Protein AF-A0A6A6M1P8-F1 (afdb_monomer_lite)

Radius of gyration: 30.55 Å; chains: 1; bounding box: 82×48×94 Å

InterPro domains:
  IPR003008 Tubulin/FtsZ, GTPase domain [PF00091] (7-80)
  IPR003008 Tubulin/FtsZ, GTPase domain [SM00864] (3-104)
  IPR008280 Tubulin/FtsZ, C-terminal [SSF55307] (103-185)
  IPR018316 Tubulin/FtsZ, 2-layer sandwich domain [SM00865] (106-192)
  IPR020805 Cell division protein FtsZ, conserved site [PS01135] (50-71)
  IPR024757 Cell division protein FtsZ, C-terminal [PF12327] (121-176)
  IPR036525 Tubulin/FtsZ, GTPase domain superfamily [G3DSA:3.40.50.1440] (1-78)
  IPR036525 Tubulin/FtsZ, GTPase domain superfamily [SSF52490] (5-107)
  IPR037103 Tubulin/FtsZ-like, C-terminal domain [G3DSA:3.30.1330.20] (79-214)
  IPR045061 Tubulin-like protein FtsZ/CetZ [PTHR30314] (75-174)

Secondary structure (DSSP, 8-state):
----SS-GGG-----HHHHTTS--TT-HHHHHHHHHHTHHHHHHHHTT-S-------TTSSHHHHHHHHHHHHHHHHHHHHHHHHHHHHHHHHHHHHHHHHS--SS---HHHHHHHHTT--S---------STTHHHHHHHHHHT-TT-TT-STT-S---------TT--HHHHHHHHHHTT-----------PPP---------------------------

Sequence (223 aa):
MKMSPVFPENRLQIGQELTRGLGAGGNPEIGMNAAKESKEAIEEALYGSDMVFVTAGMGGGTGTGGAPVIAGVAKTMVTEAFNLADDILRQGVRGISDIITIPGLVNVDFADVRAIMANAGSSLMGIGTATGKTRARDAALNAIQSPLLDIGIERATGIVWNITGGSDLTLFEVSITLIATGFKRQEENEGRPLQASQLSPGDVTFGINRRPSFYRRRFCGDS

Organism: Hevea brasiliensis (NCBI:txid3981)

Structure (mmCIF, N/CA/C/O backbone):
data_AF-A0A6A6M1P8-F1
#
_entry.id   AF-A0A6A6M1P8-F1
#
loop_
_atom_site.group_PDB
_atom_site.id
_atom_site.type_symbol
_atom_site.label_atom_id
_atom_site.label_alt_id
_atom_site.label_comp_id
_atom_site.label_asym_id
_atom_site.label_entity_id
_atom_site.label_seq_id
_atom_site.pdbx_PDB_ins_code
_atom_site.Cartn_x
_atom_site.Cartn_y
_atom_site.Cartn_z
_atom_site.occupancy
_atom_site.B_iso_or_equiv
_atom_site.auth_seq_id
_atom_site.auth_comp_id
_atom_site.auth_asym_id
_atom_site.auth_atom_id
_atom_site.pdbx_PDB_model_num
ATOM 1 N N . MET A 1 1 ? -10.562 -19.764 38.432 1.00 51.00 1 MET A N 1
ATOM 2 C CA . MET A 1 1 ? -10.575 -18.734 37.369 1.00 51.00 1 MET A CA 1
ATOM 3 C C . MET A 1 1 ? -10.472 -19.441 36.027 1.00 51.00 1 MET A C 1
ATOM 5 O O . MET A 1 1 ? -9.477 -20.113 35.805 1.00 51.00 1 MET A O 1
ATOM 9 N N . LYS A 1 2 ? -11.496 -19.371 35.166 1.00 54.06 2 LYS A N 1
ATOM 10 C CA . LYS A 1 2 ? -11.359 -19.832 33.775 1.00 54.06 2 LYS A CA 1
ATOM 11 C C . LYS A 1 2 ? -10.484 -18.813 33.047 1.00 54.06 2 LYS A C 1
ATOM 13 O O . LYS A 1 2 ? -10.873 -17.652 32.955 1.00 54.06 2 LYS A O 1
ATOM 18 N N . MET A 1 3 ? -9.304 -19.225 32.589 1.00 64.31 3 MET A N 1
ATOM 19 C CA . MET A 1 3 ? -8.523 -18.417 31.654 1.00 64.31 3 MET A CA 1
ATOM 20 C C . MET A 1 3 ? -9.358 -18.197 30.388 1.00 64.31 3 MET A C 1
ATOM 22 O O . MET A 1 3 ? -10.014 -19.123 29.908 1.00 64.31 3 MET A O 1
ATOM 26 N N . SER A 1 4 ? -9.377 -16.958 29.890 1.00 71.38 4 SER A N 1
ATOM 27 C CA . SER A 1 4 ? -9.967 -16.655 28.584 1.00 71.38 4 SER A CA 1
ATOM 28 C C . SER A 1 4 ? -9.270 -17.510 27.514 1.00 71.38 4 SER A C 1
ATOM 30 O O . SER A 1 4 ? -8.046 -17.646 27.579 1.00 71.38 4 SER A O 1
ATOM 32 N N . PRO A 1 5 ? -10.016 -18.075 26.547 1.00 81.69 5 PRO A N 1
ATOM 33 C CA . PRO A 1 5 ? -9.462 -18.927 25.493 1.00 81.69 5 PRO A CA 1
ATOM 34 C C . PRO A 1 5 ? -8.547 -18.173 24.513 1.00 81.69 5 PRO A C 1
ATOM 36 O O . PRO A 1 5 ? -7.961 -18.790 23.632 1.00 81.69 5 PRO A O 1
ATOM 39 N N . VAL A 1 6 ? -8.428 -16.848 24.648 1.00 84.75 6 VAL A N 1
ATOM 40 C CA . VAL A 1 6 ? -7.588 -15.998 23.800 1.00 84.75 6 VAL A CA 1
ATOM 41 C C . VAL A 1 6 ? -6.220 -15.810 24.449 1.00 84.75 6 VAL A C 1
ATOM 43 O O . VAL A 1 6 ? -6.146 -15.345 25.594 1.00 84.75 6 VAL A O 1
ATOM 46 N N . PHE A 1 7 ? -5.148 -16.124 23.723 1.00 86.69 7 PHE A N 1
ATOM 47 C CA . PHE A 1 7 ? -3.776 -15.895 24.176 1.00 86.69 7 PHE A CA 1
ATOM 48 C C . PHE A 1 7 ? -3.498 -14.401 24.431 1.00 86.69 7 PHE A C 1
ATOM 50 O O . PHE A 1 7 ? -4.078 -13.566 23.734 1.00 86.69 7 PHE A O 1
ATOM 57 N N . PRO A 1 8 ? -2.682 -14.033 25.439 1.00 84.94 8 PRO A N 1
ATOM 58 C CA . PRO A 1 8 ? -2.422 -12.634 25.794 1.00 84.94 8 PRO A CA 1
ATOM 59 C C . PRO A 1 8 ? -1.939 -11.751 24.636 1.00 84.94 8 PRO A C 1
ATOM 61 O O . PRO A 1 8 ? -2.374 -10.610 24.544 1.00 84.94 8 PRO A O 1
ATOM 64 N N . GLU A 1 9 ? -1.111 -12.284 23.743 1.00 85.88 9 GLU A N 1
ATOM 65 C CA . GLU A 1 9 ? -0.588 -11.615 22.546 1.00 85.88 9 GLU A CA 1
ATOM 66 C C . GLU A 1 9 ? -1.675 -11.237 21.527 1.00 85.88 9 GLU A C 1
ATOM 68 O O . GLU A 1 9 ? -1.508 -10.283 20.778 1.00 85.88 9 GLU A O 1
ATOM 73 N N . ASN A 1 10 ? -2.826 -11.915 21.557 1.00 89.38 10 ASN A N 1
ATOM 74 C CA . ASN A 1 10 ? -3.964 -11.650 20.673 1.00 89.38 10 ASN A CA 1
ATOM 75 C C . ASN A 1 10 ? -5.038 -10.783 21.352 1.00 89.38 10 ASN A C 1
ATOM 77 O O . ASN A 1 10 ? -6.196 -10.763 20.926 1.00 89.38 10 ASN A O 1
ATOM 81 N N . ARG A 1 11 ? -4.701 -10.110 22.460 1.00 91.62 11 ARG A N 1
ATOM 82 C CA . ARG A 1 11 ? -5.616 -9.219 23.181 1.00 91.62 11 ARG A CA 1
ATOM 83 C C . ARG A 1 11 ? -5.196 -7.777 22.983 1.00 91.62 11 ARG A C 1
ATOM 85 O O . ARG A 1 11 ? -4.181 -7.341 23.513 1.00 91.62 11 ARG A O 1
ATOM 92 N N . LEU A 1 12 ? -6.053 -7.024 22.310 1.00 93.88 12 LEU A N 1
ATOM 93 C CA . LEU A 1 12 ? -5.899 -5.588 22.165 1.00 93.88 12 LEU A CA 1
ATOM 94 C C . LEU A 1 12 ? -6.809 -4.858 23.156 1.00 93.88 12 LEU A C 1
ATOM 96 O O . LEU A 1 12 ? -8.029 -5.040 23.150 1.00 93.88 12 LEU A O 1
ATOM 100 N N . GLN A 1 13 ? -6.219 -4.022 24.007 1.00 94.19 13 GLN A N 1
ATOM 101 C CA . GLN A 1 13 ? -6.967 -3.100 24.854 1.00 94.19 13 GLN A CA 1
ATOM 102 C C . GLN A 1 13 ? -7.188 -1.781 24.105 1.00 94.19 13 GLN A C 1
ATOM 104 O O . GLN A 1 13 ? -6.239 -1.202 23.591 1.00 94.19 13 GLN A O 1
ATOM 109 N N . ILE A 1 14 ? -8.437 -1.306 24.064 1.00 96.12 14 ILE A N 1
ATOM 110 C CA . ILE A 1 14 ? -8.814 -0.055 23.389 1.00 96.12 14 ILE A CA 1
ATOM 111 C C . ILE A 1 14 ? -9.289 1.008 24.382 1.00 96.12 14 ILE A C 1
ATOM 113 O O . ILE A 1 14 ? -9.849 0.676 25.433 1.00 96.12 14 ILE A O 1
ATOM 117 N N . GLY A 1 15 ? -9.101 2.282 24.032 1.00 94.69 15 GLY A N 1
ATOM 118 C CA . GLY A 1 15 ? -9.514 3.424 24.853 1.00 94.69 15 GLY A CA 1
ATOM 119 C C . GLY A 1 15 ? -8.840 3.444 26.220 1.00 94.69 15 GLY A C 1
ATOM 120 O O . GLY A 1 15 ? -9.526 3.571 27.242 1.00 94.69 15 GLY A O 1
ATOM 121 N N . GLN A 1 16 ? -7.527 3.210 26.265 1.00 94.25 16 GLN A N 1
ATOM 122 C CA . GLN A 1 16 ? -6.789 3.139 27.522 1.00 94.25 16 GLN A CA 1
ATOM 123 C C . GLN A 1 16 ? -6.756 4.502 28.213 1.00 94.25 16 GLN A C 1
ATOM 125 O O . GLN A 1 16 ? -6.937 4.564 29.431 1.00 94.25 16 GLN A O 1
ATOM 130 N N . GLU A 1 17 ? -6.626 5.584 27.450 1.00 93.12 17 GLU A N 1
ATOM 131 C CA . GLU A 1 17 ? -6.671 6.940 27.990 1.00 93.12 17 GLU A CA 1
ATOM 132 C C . GLU A 1 17 ? -8.104 7.326 28.368 1.00 93.12 17 GLU A C 1
ATOM 134 O O . GLU A 1 17 ? -8.349 7.819 29.475 1.00 93.12 17 GLU A O 1
ATOM 139 N N . LEU A 1 18 ? -9.068 7.020 27.492 1.00 93.38 18 LEU A N 1
ATOM 140 C CA . LEU A 1 18 ? -10.470 7.388 27.681 1.00 93.38 18 LEU A CA 1
ATOM 141 C C . LEU A 1 18 ? -11.146 6.649 28.843 1.00 93.38 18 LEU A C 1
ATOM 143 O O . LEU A 1 18 ? -11.877 7.251 29.630 1.00 93.38 18 LEU A O 1
ATOM 147 N N . THR A 1 19 ? -10.939 5.336 28.948 1.00 93.44 19 THR A N 1
ATOM 148 C CA . THR A 1 19 ? -11.675 4.478 29.894 1.00 93.44 19 THR A CA 1
ATOM 149 C C . THR A 1 19 ? -10.849 4.065 31.102 1.00 93.44 19 THR A C 1
ATOM 151 O O . THR A 1 19 ? -11.411 3.545 32.067 1.00 93.44 19 THR A O 1
ATOM 154 N N . ARG A 1 20 ? -9.519 4.244 31.062 1.00 92.75 20 ARG A N 1
ATOM 155 C CA . ARG A 1 20 ? -8.583 3.771 32.100 1.00 92.75 20 ARG A CA 1
ATOM 156 C C . ARG A 1 20 ? -8.737 2.277 32.411 1.00 92.75 20 ARG A C 1
ATOM 158 O O . ARG A 1 20 ? -8.520 1.843 33.538 1.00 92.75 20 ARG A O 1
ATOM 165 N N . GLY A 1 21 ? -9.169 1.493 31.420 1.00 91.50 21 GLY A N 1
ATOM 166 C CA . GLY A 1 21 ? -9.429 0.058 31.560 1.00 91.50 21 GLY A CA 1
ATOM 167 C C . GLY A 1 21 ? -10.743 -0.309 32.258 1.00 91.50 21 GLY A C 1
ATOM 168 O O . GLY A 1 21 ? -10.973 -1.485 32.518 1.00 91.50 21 GLY A O 1
ATOM 169 N N . LEU A 1 22 ? -11.623 0.658 32.540 1.00 93.25 22 LEU A N 1
ATOM 170 C CA . LEU A 1 22 ? -12.916 0.419 33.198 1.00 93.25 22 LEU A CA 1
ATOM 171 C C . LEU A 1 22 ? -14.037 0.040 32.212 1.00 93.25 22 LEU A C 1
ATOM 173 O O . LEU A 1 22 ? -15.103 -0.418 32.624 1.00 93.25 22 LEU A O 1
ATOM 177 N N . GLY A 1 23 ? -13.800 0.210 30.909 1.00 92.88 23 GLY A N 1
ATOM 178 C CA . GLY A 1 23 ? -14.774 -0.052 29.850 1.00 92.88 23 GLY A CA 1
ATOM 179 C C . GLY A 1 23 ? -15.735 1.113 29.588 1.00 92.88 23 GLY A C 1
ATOM 180 O O . GLY A 1 23 ? -15.627 2.190 30.166 1.00 92.88 23 GLY A O 1
ATOM 181 N N . ALA A 1 24 ? -16.687 0.901 28.675 1.00 95.75 24 ALA A N 1
ATOM 182 C CA . ALA A 1 24 ? -17.554 1.964 28.154 1.00 95.75 24 ALA A CA 1
ATOM 183 C C . ALA A 1 24 ? -18.812 2.257 29.001 1.00 95.75 24 ALA A C 1
ATOM 185 O O . ALA A 1 24 ? -19.622 3.099 28.620 1.00 95.75 24 ALA A O 1
ATOM 186 N N . GLY A 1 25 ? -19.037 1.529 30.103 1.00 93.69 25 GLY A N 1
ATOM 187 C CA . GLY A 1 25 ? -20.167 1.773 31.014 1.00 93.69 25 GLY A CA 1
ATOM 188 C C . GLY A 1 25 ? -21.560 1.680 30.372 1.00 93.69 25 GLY A C 1
ATOM 189 O O . GLY A 1 25 ? -22.481 2.357 30.809 1.00 93.69 25 GLY A O 1
ATOM 190 N N . GLY A 1 26 ? -21.717 0.893 29.302 1.00 94.56 26 GLY A N 1
ATOM 191 C CA . GLY A 1 26 ? -22.976 0.793 28.553 1.00 94.56 26 GLY A CA 1
ATOM 192 C C . GLY A 1 26 ? -23.220 1.920 27.542 1.00 94.56 26 GLY A C 1
ATOM 193 O O . GLY A 1 26 ? -24.191 1.840 26.802 1.00 94.56 26 GLY A O 1
ATOM 194 N N . ASN A 1 27 ? -22.339 2.922 27.449 1.00 96.50 27 ASN A N 1
ATOM 195 C CA . ASN A 1 27 ? -22.462 4.021 26.493 1.00 96.50 27 ASN A CA 1
ATOM 196 C C . ASN A 1 27 ? -21.768 3.682 25.151 1.00 96.50 27 ASN A C 1
ATOM 198 O O . ASN A 1 27 ? -20.541 3.522 25.127 1.00 96.50 27 ASN A O 1
ATOM 202 N N . PRO A 1 28 ? -22.505 3.591 24.026 1.00 97.19 28 PRO A N 1
ATOM 203 C CA . PRO A 1 28 ? -21.918 3.316 22.714 1.00 97.19 28 PRO A CA 1
ATOM 204 C C . PRO A 1 28 ? -20.933 4.383 22.231 1.00 97.19 28 PRO A C 1
ATOM 206 O O . PRO A 1 28 ? -19.949 4.041 21.580 1.00 97.19 28 PRO A O 1
ATOM 209 N N . GLU A 1 29 ? -21.130 5.659 22.566 1.00 96.88 29 GLU A N 1
ATOM 210 C CA . GLU A 1 29 ? -20.218 6.723 22.129 1.00 96.88 29 GLU A CA 1
ATOM 211 C C . GLU A 1 29 ? -18.821 6.552 22.725 1.00 96.88 29 GLU A C 1
ATOM 213 O O . GLU A 1 29 ? -17.825 6.723 22.024 1.00 96.88 29 GLU A O 1
ATOM 218 N N . ILE A 1 30 ? -18.734 6.132 23.992 1.00 96.44 30 ILE A N 1
ATOM 219 C CA . ILE A 1 30 ? -17.448 5.833 24.636 1.00 96.44 30 ILE A CA 1
ATOM 220 C C . ILE A 1 30 ? -16.776 4.648 23.936 1.00 96.44 30 ILE A C 1
ATOM 222 O O . ILE A 1 30 ? -15.581 4.699 23.670 1.00 96.44 30 ILE A O 1
ATOM 226 N N . GLY A 1 31 ? -17.538 3.605 23.585 1.00 96.50 31 GLY A N 1
ATOM 227 C CA . GLY A 1 31 ? -17.021 2.459 22.831 1.00 96.50 31 GLY A CA 1
ATOM 228 C C . GLY A 1 31 ? -16.480 2.839 21.451 1.00 96.50 31 GLY A C 1
ATOM 229 O O . GLY A 1 31 ? -15.403 2.392 21.061 1.00 96.50 31 GLY A O 1
ATOM 230 N N . MET A 1 32 ? -17.200 3.703 20.735 1.00 97.38 32 MET A N 1
ATOM 231 C CA . MET A 1 32 ? -16.773 4.229 19.439 1.00 97.38 32 MET A CA 1
ATOM 232 C C . MET A 1 32 ? -15.500 5.072 19.563 1.00 97.38 32 MET A C 1
ATOM 234 O O . MET A 1 32 ? -14.566 4.889 18.786 1.00 97.38 32 MET A O 1
ATOM 238 N N . ASN A 1 33 ? -15.448 5.988 20.530 1.00 97.50 33 ASN A N 1
ATOM 239 C CA . ASN A 1 33 ? -14.293 6.864 20.725 1.00 97.50 33 ASN A CA 1
ATOM 240 C C . ASN A 1 33 ? -13.063 6.086 21.207 1.00 97.50 33 ASN A C 1
ATOM 242 O O . ASN A 1 33 ? -11.970 6.351 20.722 1.00 97.50 33 ASN A O 1
ATOM 246 N N . ALA A 1 34 ? -13.245 5.069 22.054 1.00 97.56 34 ALA A N 1
ATOM 247 C CA . ALA A 1 34 ? -12.183 4.147 22.449 1.00 97.56 34 ALA A CA 1
ATOM 248 C C . ALA A 1 34 ? -11.577 3.408 21.243 1.00 97.56 34 ALA A C 1
ATOM 250 O O . ALA A 1 34 ? -10.362 3.276 21.146 1.00 97.56 34 ALA A O 1
ATOM 251 N N . ALA A 1 35 ? -12.410 2.952 20.301 1.00 97.00 35 ALA A N 1
ATOM 252 C CA . ALA A 1 35 ? -11.923 2.314 19.079 1.00 97.00 35 ALA A CA 1
ATOM 253 C C . ALA A 1 35 ? -11.217 3.306 18.137 1.00 97.00 35 ALA A C 1
ATOM 255 O O . ALA A 1 35 ? -10.237 2.943 17.497 1.00 97.00 35 ALA A O 1
ATOM 256 N N . LYS A 1 36 ? -11.684 4.560 18.061 1.00 96.38 36 LYS A N 1
ATOM 257 C CA . LYS A 1 36 ? -11.027 5.615 17.268 1.00 96.38 36 LYS A CA 1
ATOM 258 C C . LYS A 1 36 ? -9.670 6.022 17.843 1.00 96.38 36 LYS A C 1
ATOM 260 O O . LYS A 1 36 ? -8.739 6.210 17.072 1.00 96.38 36 LYS A O 1
ATOM 265 N N . GLU A 1 37 ? -9.568 6.145 19.167 1.00 96.50 37 GLU A N 1
ATOM 266 C CA . GLU A 1 37 ? -8.309 6.407 19.881 1.00 96.50 37 GLU A CA 1
ATOM 267 C C . GLU A 1 37 ? -7.264 5.341 19.539 1.00 96.50 37 GLU A C 1
ATOM 269 O O . GLU A 1 37 ? -6.119 5.655 19.246 1.00 96.50 37 GLU A O 1
ATOM 274 N N . SER A 1 38 ? -7.675 4.074 19.514 1.00 97.06 38 SER A N 1
ATOM 275 C CA . SER A 1 38 ? -6.778 2.936 19.303 1.00 97.06 38 SER A CA 1
ATOM 276 C C . SER A 1 38 ? -6.715 2.456 17.846 1.00 97.06 38 SER A C 1
ATOM 278 O O . SER A 1 38 ? -6.430 1.283 17.610 1.00 97.06 38 SER A O 1
ATOM 280 N N . LYS A 1 39 ? -6.987 3.330 16.862 1.00 95.56 39 LYS A N 1
ATOM 281 C CA . LYS A 1 39 ? -7.051 2.954 15.437 1.00 95.56 39 LYS A CA 1
ATOM 282 C C . LYS A 1 39 ? -5.763 2.289 14.941 1.00 95.56 39 LYS A C 1
ATOM 284 O O . LYS A 1 39 ? -5.845 1.238 14.321 1.00 95.56 39 LYS A O 1
ATOM 289 N N . GLU A 1 40 ? -4.604 2.868 15.244 1.00 94.31 40 GLU A N 1
ATOM 290 C CA . GLU A 1 40 ? -3.298 2.357 14.792 1.00 94.31 40 GLU A CA 1
ATOM 291 C C . GLU A 1 40 ? -3.031 0.940 15.318 1.00 94.31 40 GLU A C 1
ATOM 293 O O . GLU A 1 40 ? -2.656 0.048 14.565 1.00 94.31 40 GLU A O 1
ATOM 298 N N . ALA A 1 41 ? -3.327 0.695 16.596 1.00 94.75 41 ALA A N 1
ATOM 299 C CA . ALA A 1 41 ? -3.165 -0.627 17.192 1.00 94.75 41 ALA A CA 1
ATOM 300 C C . ALA A 1 41 ? -4.165 -1.656 16.627 1.00 94.75 41 ALA A C 1
ATOM 302 O O . ALA A 1 41 ? -3.856 -2.843 16.544 1.00 94.75 41 ALA A O 1
ATOM 303 N N . ILE A 1 42 ? -5.365 -1.216 16.220 1.00 95.12 42 ILE A N 1
ATOM 304 C CA . ILE A 1 42 ? -6.326 -2.068 15.503 1.00 95.12 42 ILE A CA 1
ATOM 305 C C . ILE A 1 42 ? -5.785 -2.413 14.110 1.00 95.12 42 ILE A C 1
ATOM 307 O O . ILE A 1 42 ? -5.876 -3.567 13.708 1.00 95.12 42 ILE A O 1
ATOM 311 N N . GLU A 1 43 ? -5.217 -1.449 13.381 1.00 93.75 43 GLU A N 1
ATOM 312 C CA . GLU A 1 43 ? -4.611 -1.682 12.061 1.00 93.75 43 GLU A CA 1
ATOM 313 C C . GLU A 1 43 ? -3.451 -2.676 12.140 1.00 93.75 43 GLU A C 1
ATOM 315 O O . GLU A 1 43 ? -3.407 -3.626 11.361 1.00 93.75 43 GLU A O 1
ATOM 320 N N . GLU A 1 44 ? -2.564 -2.517 13.122 1.00 92.25 44 GLU A N 1
ATOM 321 C CA . GLU A 1 44 ? -1.459 -3.447 13.362 1.00 92.25 44 GLU A CA 1
ATOM 322 C C . GLU A 1 44 ? -1.967 -4.859 13.686 1.00 92.25 44 GLU A C 1
ATOM 324 O O . GLU A 1 44 ? -1.504 -5.834 13.099 1.00 92.25 44 GLU A O 1
ATOM 329 N N . ALA A 1 45 ? -2.976 -4.977 14.556 1.00 92.69 45 ALA A N 1
ATOM 330 C CA . ALA A 1 45 ? -3.558 -6.270 14.917 1.00 92.69 45 ALA A CA 1
ATOM 331 C C . ALA A 1 45 ? -4.275 -6.968 13.747 1.00 92.69 45 ALA A C 1
ATOM 333 O O . ALA A 1 45 ? -4.417 -8.191 13.752 1.00 92.69 45 ALA A O 1
ATOM 334 N N . LEU A 1 46 ? -4.756 -6.206 12.762 1.00 92.06 46 LEU A N 1
ATOM 335 C CA . LEU A 1 46 ? -5.410 -6.728 11.561 1.00 92.06 46 LEU A CA 1
ATOM 336 C C . LEU A 1 46 ? -4.429 -6.985 10.410 1.00 92.06 46 LEU A C 1
ATOM 338 O O . LEU A 1 46 ? -4.803 -7.641 9.432 1.00 92.06 46 LEU A O 1
ATOM 342 N N . TYR A 1 47 ? -3.193 -6.494 10.502 1.00 89.56 47 TYR A N 1
ATOM 343 C CA . TYR A 1 47 ? -2.207 -6.606 9.436 1.00 89.56 47 TYR A CA 1
ATOM 344 C C . TYR A 1 47 ? -1.933 -8.072 9.068 1.00 89.56 47 TYR A C 1
ATOM 346 O O . TYR A 1 47 ? -1.713 -8.923 9.927 1.00 89.56 47 TYR A O 1
ATOM 354 N N . GLY A 1 48 ? -1.962 -8.375 7.768 1.00 84.75 48 GLY A N 1
ATOM 355 C CA . GLY A 1 48 ? -1.763 -9.734 7.253 1.00 84.75 48 GLY A CA 1
ATOM 356 C C . GLY A 1 48 ? -2.989 -10.652 7.345 1.00 84.75 48 GLY A C 1
ATOM 357 O O . GLY A 1 48 ? -2.879 -11.829 7.014 1.00 84.75 48 GLY A O 1
ATOM 358 N N . SER A 1 49 ? -4.152 -10.147 7.770 1.00 88.75 49 SER A N 1
ATOM 359 C CA . SER A 1 49 ? -5.394 -10.929 7.779 1.00 88.75 49 SER A CA 1
ATOM 360 C C . SER A 1 49 ? -6.027 -11.000 6.386 1.00 88.75 49 SER A C 1
ATOM 362 O O . SER A 1 49 ? -6.396 -9.972 5.824 1.00 88.75 49 SER A O 1
ATOM 364 N N . AS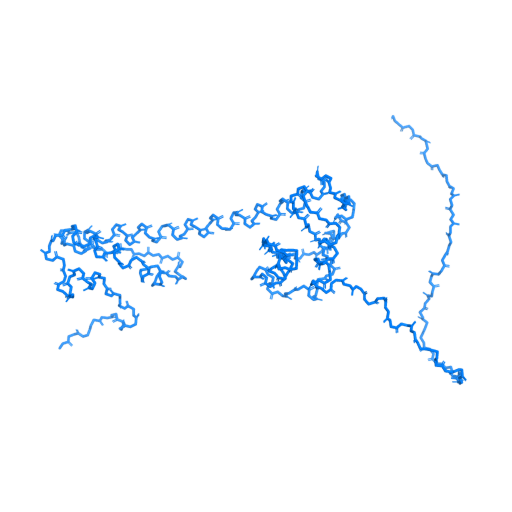P A 1 50 ? -6.259 -12.211 5.873 1.00 86.88 50 ASP A N 1
ATOM 365 C CA . ASP A 1 50 ? -7.024 -12.417 4.629 1.00 86.88 50 ASP A CA 1
ATOM 366 C C . ASP A 1 50 ? -8.529 -12.172 4.823 1.00 86.88 50 ASP A C 1
ATOM 368 O O . ASP A 1 50 ? -9.242 -11.727 3.922 1.00 86.88 50 ASP A O 1
ATOM 372 N N . MET A 1 51 ? -9.037 -12.500 6.016 1.00 87.38 51 MET A N 1
ATOM 373 C CA . MET A 1 51 ? -10.454 -12.431 6.351 1.00 87.38 51 MET A CA 1
ATOM 374 C C . MET A 1 51 ? -10.642 -12.028 7.812 1.00 87.38 51 MET A C 1
ATOM 376 O O . MET A 1 51 ? -10.092 -12.650 8.718 1.00 87.38 51 MET A O 1
ATOM 380 N N . VAL A 1 52 ? -11.471 -11.008 8.038 1.00 92.06 52 VAL A N 1
ATOM 381 C CA . VAL A 1 52 ? -11.760 -10.470 9.372 1.00 92.06 52 VAL A CA 1
ATOM 382 C C . VAL A 1 52 ? -13.229 -10.709 9.710 1.00 92.06 52 VAL A C 1
ATOM 384 O O . VAL A 1 52 ? -14.123 -10.224 9.018 1.00 92.06 52 VAL A O 1
ATOM 387 N N . PHE A 1 53 ? -13.485 -11.422 10.809 1.00 93.81 53 PHE A N 1
ATOM 388 C CA . PHE A 1 53 ? -14.824 -11.572 11.379 1.00 93.81 53 PHE A CA 1
ATOM 389 C C . PHE A 1 53 ? -14.982 -10.649 12.584 1.00 93.81 53 PHE A C 1
ATOM 391 O O . PHE A 1 53 ? -14.326 -10.831 13.608 1.00 93.81 53 PHE A O 1
ATOM 398 N N . VAL A 1 54 ? -15.894 -9.682 12.486 1.00 94.69 54 VAL A N 1
ATOM 399 C CA . VAL A 1 54 ? -16.229 -8.799 13.606 1.00 94.69 54 VAL A CA 1
ATOM 400 C C . VAL A 1 54 ? -17.475 -9.333 14.299 1.00 94.69 54 VAL A C 1
ATOM 402 O O . VAL A 1 54 ? -18.568 -9.315 13.737 1.00 94.69 54 VAL A O 1
ATOM 405 N N . THR A 1 55 ? -17.309 -9.809 15.532 1.00 94.00 55 THR A N 1
ATOM 406 C CA . THR 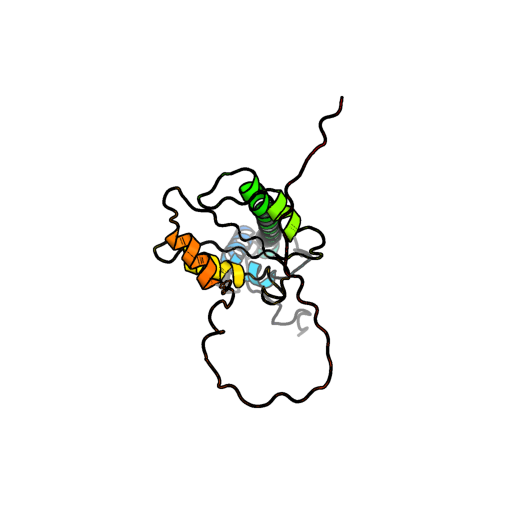A 1 55 ? -18.414 -10.261 16.383 1.00 94.00 55 THR A CA 1
ATOM 407 C C . THR A 1 55 ? -18.542 -9.356 17.600 1.00 94.00 55 THR A C 1
ATOM 409 O O . THR A 1 55 ? -17.564 -9.080 18.295 1.00 94.00 55 THR A O 1
ATOM 412 N N . ALA A 1 56 ? -19.751 -8.865 17.855 1.00 94.94 56 ALA A N 1
ATOM 413 C CA . ALA A 1 56 ? -20.050 -8.053 19.022 1.00 94.94 56 ALA A CA 1
ATOM 414 C C . ALA A 1 56 ? -21.493 -8.273 19.475 1.00 94.94 56 ALA A C 1
ATOM 416 O O . ALA A 1 56 ? -22.414 -8.365 18.665 1.00 94.94 56 ALA A O 1
ATOM 417 N N . GLY A 1 57 ? -21.687 -8.330 20.792 1.00 92.31 57 GLY A N 1
ATOM 418 C CA . GLY A 1 57 ? -23.018 -8.271 21.384 1.00 92.31 57 GLY A CA 1
ATOM 419 C C . GLY A 1 57 ? -23.576 -6.852 21.288 1.00 92.31 57 GLY A C 1
ATOM 420 O O . GLY A 1 57 ? -22.945 -5.903 21.761 1.00 92.31 57 GLY A O 1
ATOM 421 N N . MET A 1 58 ? -24.761 -6.715 20.697 1.00 90.94 58 MET A N 1
ATOM 422 C CA . MET A 1 58 ? -25.476 -5.441 20.626 1.00 90.94 58 MET A CA 1
ATOM 423 C C . MET A 1 58 ? -26.116 -5.097 21.979 1.00 90.94 58 MET A C 1
ATOM 425 O O . MET A 1 58 ? -26.551 -5.986 22.709 1.00 90.94 58 MET A O 1
ATOM 429 N N . GLY A 1 59 ? -26.187 -3.803 22.309 1.00 89.44 59 GLY A N 1
ATOM 430 C CA . GLY A 1 59 ? -26.859 -3.279 23.510 1.00 89.44 59 GLY A CA 1
ATOM 431 C C . GLY A 1 59 ? -25.922 -2.816 24.633 1.00 89.44 59 GLY A C 1
ATOM 432 O O . GLY A 1 59 ? -26.356 -2.101 25.529 1.00 89.44 59 GLY A O 1
ATOM 433 N N . GLY A 1 60 ? -24.632 -3.166 24.571 1.00 94.56 60 GLY A N 1
ATOM 434 C CA . GLY A 1 60 ? -23.593 -2.602 25.444 1.00 94.56 60 GLY A CA 1
ATOM 435 C C . GLY A 1 60 ? -22.944 -1.338 24.866 1.00 94.56 60 GLY A C 1
ATOM 436 O O . GLY A 1 60 ? -23.329 -0.863 23.801 1.00 94.56 60 GLY A O 1
ATOM 437 N N . GLY A 1 61 ? -21.900 -0.826 25.527 1.00 95.81 61 GLY A N 1
ATOM 438 C CA . GLY A 1 61 ? -21.140 0.333 25.036 1.00 95.81 61 GLY A CA 1
ATOM 439 C C . GLY A 1 61 ? -20.033 -0.040 24.044 1.00 95.81 61 GLY A C 1
ATOM 440 O O . GLY A 1 61 ? -20.066 0.353 22.881 1.00 95.81 61 GLY A O 1
ATOM 441 N N . THR A 1 62 ? -19.065 -0.853 24.481 1.00 95.38 62 THR A N 1
ATOM 442 C CA . THR A 1 62 ? -17.856 -1.168 23.697 1.00 95.38 62 THR A CA 1
ATOM 443 C C . THR A 1 62 ? -18.162 -1.920 22.404 1.00 95.38 62 THR A C 1
ATOM 445 O O . THR A 1 62 ? -17.685 -1.521 21.351 1.00 95.38 62 THR A O 1
ATOM 448 N N . GLY A 1 63 ? -18.981 -2.976 22.465 1.00 94.75 63 GLY A N 1
ATOM 449 C CA . GLY A 1 63 ? -19.347 -3.762 21.282 1.00 94.75 63 GLY A CA 1
ATOM 450 C C . GLY A 1 63 ? -20.148 -2.944 20.269 1.00 94.75 63 GLY A C 1
ATOM 451 O O . GLY A 1 63 ? -19.743 -2.830 19.118 1.00 94.75 63 GLY A O 1
ATOM 452 N N . THR A 1 64 ? -21.238 -2.313 20.713 1.00 96.50 64 THR A N 1
ATOM 453 C CA . THR A 1 64 ? -22.129 -1.518 19.851 1.00 96.50 64 THR A CA 1
ATOM 454 C C . THR A 1 64 ? -21.407 -0.351 19.174 1.00 96.50 64 THR A C 1
ATOM 456 O O . THR A 1 64 ? -21.618 -0.112 17.989 1.00 96.50 64 THR A O 1
ATOM 459 N N . GLY A 1 65 ? -20.562 0.382 19.908 1.00 95.69 65 GLY A N 1
ATOM 460 C CA . GLY A 1 65 ? -19.856 1.548 19.373 1.00 95.69 65 GLY A CA 1
ATOM 461 C C . GLY A 1 65 ? -18.545 1.225 18.659 1.00 95.69 65 GLY A C 1
ATOM 462 O O . GLY A 1 65 ? -18.216 1.854 17.657 1.00 95.69 65 GLY A O 1
ATOM 463 N N . GLY A 1 66 ? -17.790 0.251 19.166 1.00 96.56 66 GLY A N 1
ATOM 464 C CA . GLY A 1 66 ? -16.461 -0.090 18.661 1.00 96.56 66 GLY A CA 1
ATOM 465 C C . GLY A 1 66 ? -16.484 -1.016 17.446 1.00 96.56 66 GLY A C 1
ATOM 466 O O . GLY A 1 66 ? -15.667 -0.847 16.544 1.00 96.56 66 GLY A O 1
ATOM 467 N N . ALA A 1 67 ? -17.434 -1.957 17.368 1.00 96.50 67 ALA A N 1
ATOM 468 C CA . ALA A 1 67 ? -17.485 -2.920 16.264 1.00 96.50 67 ALA A CA 1
ATOM 469 C C . ALA A 1 67 ? -17.625 -2.265 14.874 1.00 96.50 67 ALA A C 1
ATOM 471 O O . ALA A 1 67 ? -16.878 -2.662 13.977 1.00 96.50 67 ALA A O 1
ATOM 472 N N . PRO A 1 68 ? -18.479 -1.238 14.665 1.00 95.81 68 PRO A N 1
ATOM 473 C CA . PRO A 1 68 ? -18.548 -0.540 13.380 1.00 95.81 68 PRO A CA 1
ATOM 474 C C . PRO A 1 68 ? -17.238 0.159 12.998 1.00 95.81 68 PRO A C 1
ATOM 476 O O . PRO A 1 68 ? -16.895 0.208 11.820 1.00 95.81 68 PRO A O 1
ATOM 479 N N . VAL A 1 69 ? -16.492 0.678 13.982 1.00 96.12 69 VAL A N 1
ATOM 480 C CA . VAL A 1 69 ? -15.194 1.329 13.748 1.00 96.12 69 VAL A CA 1
ATOM 481 C C . VAL A 1 69 ? -14.164 0.298 13.302 1.00 96.12 69 VAL A C 1
ATOM 483 O O . VAL A 1 69 ? -13.548 0.484 12.259 1.00 96.12 69 VAL A O 1
ATOM 486 N N . ILE A 1 70 ? -14.034 -0.815 14.031 1.00 95.69 70 ILE A N 1
ATOM 487 C CA . ILE A 1 70 ? -13.097 -1.900 13.699 1.00 95.69 70 ILE A CA 1
ATOM 488 C C . ILE A 1 70 ? -13.413 -2.486 12.315 1.00 95.69 70 ILE A C 1
ATOM 490 O O . ILE A 1 70 ? -12.514 -2.661 11.496 1.00 95.69 70 ILE A O 1
ATOM 494 N N . ALA A 1 71 ? -14.694 -2.729 12.014 1.00 94.88 71 ALA A N 1
ATOM 495 C CA . ALA A 1 71 ? -15.118 -3.197 10.695 1.00 94.88 71 ALA A CA 1
ATOM 496 C C . ALA A 1 71 ? -14.796 -2.181 9.584 1.00 94.88 71 ALA A C 1
ATOM 498 O O . ALA A 1 71 ? -14.378 -2.564 8.490 1.00 94.88 71 ALA A O 1
ATOM 499 N N . GLY A 1 72 ? -14.969 -0.884 9.862 1.00 93.69 72 GLY A N 1
ATOM 500 C CA . GLY A 1 72 ? -14.602 0.195 8.948 1.00 93.69 72 GLY A CA 1
ATOM 501 C C . GLY A 1 72 ? -13.100 0.246 8.666 1.00 93.69 72 GLY A C 1
ATOM 502 O O . GLY A 1 72 ? -12.706 0.370 7.507 1.00 93.69 72 GLY A O 1
ATOM 503 N N . VAL A 1 73 ? -12.268 0.095 9.700 1.00 93.75 73 VAL A N 1
ATOM 504 C CA . VAL A 1 73 ? -10.803 0.017 9.575 1.00 93.75 73 VAL A CA 1
ATOM 505 C C . VAL A 1 73 ? -10.404 -1.167 8.696 1.00 93.75 73 VAL A C 1
ATOM 507 O O . VAL A 1 73 ? -9.760 -0.960 7.671 1.00 93.75 73 VAL A O 1
ATOM 510 N N . ALA A 1 74 ? -10.884 -2.375 9.013 1.00 92.38 74 ALA A N 1
ATOM 511 C CA . ALA A 1 74 ? -10.600 -3.579 8.229 1.00 92.38 74 ALA A CA 1
ATOM 512 C C . ALA A 1 74 ? -10.961 -3.404 6.742 1.00 92.38 74 ALA A C 1
ATOM 514 O O . ALA A 1 74 ? -10.171 -3.714 5.853 1.00 92.38 74 ALA A O 1
ATOM 515 N N . LYS A 1 75 ? -12.144 -2.843 6.456 1.00 89.94 75 LYS A N 1
ATOM 516 C CA . LYS A 1 75 ? -12.586 -2.571 5.081 1.00 89.94 75 LYS A CA 1
ATOM 517 C C . LYS A 1 75 ? -11.684 -1.563 4.361 1.00 89.94 75 LYS A C 1
ATOM 519 O O . LYS A 1 75 ? -11.435 -1.710 3.163 1.00 89.94 75 LYS A O 1
ATOM 524 N N . THR A 1 76 ? -11.236 -0.531 5.072 1.00 89.19 76 THR A N 1
ATOM 525 C CA . THR A 1 76 ? -10.391 0.532 4.511 1.00 89.19 76 THR A CA 1
ATOM 526 C C . THR A 1 76 ? -9.034 -0.036 4.115 1.00 89.19 76 THR A C 1
ATOM 528 O O . THR A 1 76 ? -8.641 0.140 2.968 1.00 89.19 76 THR A O 1
ATOM 531 N N . MET A 1 77 ? -8.401 -0.830 4.984 1.00 88.00 77 MET A N 1
ATOM 532 C CA . MET A 1 77 ? -7.118 -1.488 4.699 1.00 88.00 77 MET A CA 1
ATOM 533 C C . MET A 1 77 ? -7.174 -2.363 3.440 1.00 88.00 77 MET A C 1
ATOM 535 O O . MET A 1 77 ? -6.293 -2.291 2.588 1.00 88.00 77 MET A O 1
ATOM 539 N N . VAL A 1 78 ? -8.242 -3.152 3.276 1.00 85.75 78 VAL A N 1
ATOM 540 C CA . VAL A 1 78 ? -8.438 -3.973 2.067 1.00 85.75 78 VAL A CA 1
ATOM 541 C C . VAL A 1 78 ? -8.581 -3.097 0.820 1.00 85.75 78 VAL A C 1
ATOM 543 O O . VAL A 1 78 ? -7.990 -3.380 -0.218 1.00 85.75 78 VAL A O 1
ATOM 546 N N . THR A 1 79 ? -9.347 -2.011 0.918 1.00 86.25 79 THR A N 1
ATOM 547 C CA . THR A 1 79 ? -9.550 -1.085 -0.206 1.00 86.25 79 THR A CA 1
ATOM 548 C C . TH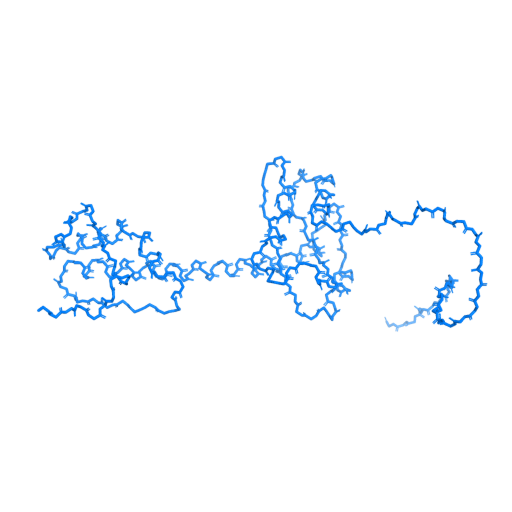R A 1 79 ? -8.246 -0.379 -0.586 1.00 86.25 79 THR A C 1
ATOM 550 O O . THR A 1 79 ? -7.943 -0.245 -1.767 1.00 86.25 79 THR A O 1
ATOM 553 N N . GLU A 1 80 ? -7.450 0.038 0.397 1.00 86.81 80 GLU A N 1
ATOM 554 C CA . GLU A 1 80 ? -6.130 0.638 0.185 1.00 86.81 80 GLU A CA 1
ATOM 555 C C . GLU A 1 80 ? -5.160 -0.342 -0.479 1.00 86.81 80 GLU A C 1
ATOM 557 O O . GLU A 1 80 ? -4.468 0.040 -1.422 1.00 86.81 80 GLU A O 1
ATOM 562 N N . ALA A 1 81 ? -5.166 -1.611 -0.063 1.00 84.69 81 ALA A N 1
ATOM 563 C CA . ALA A 1 81 ? -4.358 -2.651 -0.690 1.00 84.69 81 ALA A CA 1
ATOM 564 C C . ALA A 1 81 ? -4.732 -2.864 -2.168 1.00 84.69 81 ALA A C 1
ATOM 566 O O . ALA A 1 81 ? -3.847 -2.933 -3.021 1.00 84.69 81 ALA A O 1
ATOM 567 N N . PHE A 1 82 ? -6.029 -2.908 -2.496 1.00 88.12 82 PHE A N 1
ATOM 568 C CA . PHE A 1 82 ? -6.478 -3.002 -3.890 1.00 88.12 82 PHE A CA 1
ATOM 569 C C . PHE A 1 82 ? -6.129 -1.757 -4.703 1.00 88.12 82 PHE A C 1
ATOM 571 O O . PHE A 1 82 ? -5.636 -1.886 -5.818 1.00 88.12 82 PHE A O 1
ATOM 578 N N . ASN A 1 83 ? -6.304 -0.561 -4.139 1.00 87.56 83 ASN A N 1
ATOM 579 C CA . ASN A 1 83 ? -5.912 0.676 -4.812 1.00 87.56 83 ASN A CA 1
ATOM 580 C C . ASN A 1 83 ? -4.404 0.710 -5.102 1.00 87.56 83 ASN A C 1
ATOM 582 O O . ASN A 1 83 ? -3.998 1.163 -6.170 1.00 87.56 83 ASN A O 1
ATOM 586 N N . LEU A 1 84 ? -3.574 0.221 -4.175 1.00 87.25 84 LEU A N 1
ATOM 587 C CA . LEU A 1 84 ? -2.135 0.089 -4.393 1.00 87.25 84 LEU A CA 1
ATOM 588 C C . LEU A 1 84 ? -1.837 -0.903 -5.524 1.00 87.25 84 LEU A C 1
ATOM 590 O O . LEU A 1 84 ? -1.041 -0.591 -6.406 1.00 87.25 84 LEU A O 1
ATOM 594 N N . ALA A 1 85 ? -2.488 -2.069 -5.532 1.00 87.56 85 ALA A N 1
ATOM 595 C CA . ALA A 1 85 ? -2.326 -3.056 -6.598 1.00 87.56 85 ALA A CA 1
ATOM 596 C C . ALA A 1 85 ? -2.720 -2.488 -7.974 1.00 87.56 85 ALA A C 1
ATOM 598 O O . ALA A 1 85 ? -1.961 -2.618 -8.938 1.00 87.56 85 ALA A O 1
ATOM 599 N N . ASP A 1 86 ? -3.858 -1.796 -8.053 1.00 89.12 86 ASP A N 1
ATOM 600 C CA . ASP A 1 86 ? -4.316 -1.112 -9.262 1.00 89.12 86 ASP A CA 1
ATOM 601 C C . ASP A 1 86 ? -3.315 -0.042 -9.717 1.00 89.12 86 ASP A C 1
ATOM 603 O O . ASP A 1 86 ? -3.069 0.108 -10.918 1.00 89.12 86 ASP A O 1
ATOM 607 N N . ASP A 1 87 ? -2.689 0.674 -8.778 1.00 88.81 87 ASP A N 1
ATOM 608 C CA . ASP A 1 87 ? -1.659 1.659 -9.092 1.00 88.81 87 ASP A CA 1
ATOM 609 C C . ASP A 1 87 ? -0.414 1.014 -9.713 1.00 88.81 87 ASP A C 1
ATOM 611 O O . ASP A 1 87 ? 0.074 1.502 -10.734 1.00 88.81 87 ASP A O 1
ATOM 615 N N . ILE A 1 88 ? 0.046 -0.122 -9.179 1.00 88.38 88 ILE A N 1
ATOM 616 C CA . ILE A 1 88 ? 1.166 -0.884 -9.754 1.00 88.38 88 ILE A CA 1
ATOM 617 C C . ILE A 1 88 ? 0.831 -1.368 -11.169 1.00 88.38 88 ILE A C 1
ATOM 619 O O . ILE A 1 88 ? 1.626 -1.182 -12.094 1.00 88.38 88 ILE A O 1
ATOM 623 N N . LEU A 1 89 ? -0.366 -1.923 -11.381 1.00 89.44 89 LEU A N 1
ATOM 624 C CA . LEU A 1 89 ? -0.809 -2.365 -12.709 1.00 89.44 89 LEU A CA 1
ATOM 625 C C . LEU A 1 89 ? -0.869 -1.198 -13.702 1.00 89.44 89 LEU A C 1
ATOM 627 O O . LEU A 1 89 ? -0.380 -1.295 -14.832 1.00 89.44 89 LEU A O 1
ATOM 631 N N . ARG A 1 90 ? -1.421 -0.062 -13.266 1.00 89.75 90 ARG A N 1
ATOM 632 C CA . ARG A 1 90 ? -1.482 1.173 -14.053 1.00 89.75 90 ARG A CA 1
ATOM 633 C C . ARG A 1 90 ? -0.086 1.669 -14.420 1.00 89.75 90 ARG A C 1
ATOM 635 O O . ARG A 1 90 ? 0.123 2.113 -15.552 1.00 89.75 90 ARG A O 1
ATOM 642 N N . GLN A 1 91 ? 0.858 1.623 -13.483 1.00 88.31 91 GLN A N 1
ATOM 643 C CA . GLN A 1 91 ? 2.241 2.026 -13.717 1.00 88.31 91 GLN A CA 1
ATOM 644 C C . GLN A 1 91 ? 2.935 1.083 -14.708 1.00 88.31 91 GLN A C 1
ATOM 646 O O . GLN A 1 91 ? 3.629 1.579 -15.592 1.00 88.31 91 GLN A O 1
ATOM 651 N N . GLY A 1 92 ? 2.683 -0.229 -14.655 1.00 87.06 92 GLY A N 1
ATOM 652 C CA . GLY A 1 92 ? 3.195 -1.202 -15.631 1.00 87.06 92 GLY A CA 1
ATOM 653 C C . GLY A 1 92 ? 2.783 -0.901 -17.067 1.00 87.06 92 GLY A C 1
ATOM 654 O O . GLY A 1 92 ? 3.628 -0.829 -17.961 1.00 87.06 92 GLY A O 1
ATOM 655 N N . VAL A 1 93 ? 1.491 -0.644 -17.285 1.00 88.56 93 VAL A N 1
ATOM 656 C CA . VAL A 1 93 ? 0.975 -0.304 -18.620 1.00 88.56 93 VAL A CA 1
ATOM 657 C C . VAL A 1 93 ? 1.530 1.036 -19.105 1.00 88.56 93 VAL A C 1
ATOM 659 O O . VAL A 1 93 ? 1.998 1.126 -20.242 1.00 88.56 93 VAL A O 1
ATOM 662 N N . ARG A 1 94 ? 1.525 2.073 -18.255 1.00 85.06 94 ARG A N 1
ATOM 663 C CA . ARG A 1 94 ? 2.088 3.388 -18.614 1.00 85.06 94 ARG A CA 1
ATOM 664 C C . ARG A 1 94 ? 3.579 3.317 -18.905 1.00 85.06 94 ARG A C 1
ATOM 666 O O . ARG A 1 94 ? 4.022 3.900 -19.882 1.00 85.06 94 ARG A O 1
ATOM 673 N N . GLY A 1 95 ? 4.335 2.556 -18.117 1.00 84.06 95 GLY A N 1
ATOM 674 C CA . GLY A 1 95 ? 5.782 2.432 -18.260 1.00 84.06 95 GLY A CA 1
ATOM 675 C C . GLY A 1 95 ? 6.219 2.007 -19.661 1.00 84.06 95 GLY A C 1
ATOM 676 O O . GLY A 1 95 ? 7.223 2.504 -20.154 1.00 84.06 95 GLY A O 1
ATOM 677 N N . ILE A 1 96 ? 5.445 1.137 -20.315 1.00 84.69 96 ILE A N 1
ATOM 678 C CA . ILE A 1 96 ? 5.719 0.678 -21.682 1.00 84.69 96 ILE A CA 1
ATOM 679 C C . ILE A 1 96 ? 5.019 1.563 -22.714 1.00 84.69 96 ILE A C 1
ATOM 681 O O . ILE A 1 96 ? 5.605 1.897 -23.742 1.00 84.69 96 ILE A O 1
ATOM 685 N N . SER A 1 97 ? 3.767 1.950 -22.452 1.00 85.38 97 SER A N 1
ATOM 686 C CA . SER A 1 97 ? 3.000 2.775 -23.384 1.00 85.38 97 SER A CA 1
ATOM 687 C C . SER A 1 97 ? 3.666 4.128 -23.617 1.00 85.38 97 SER A C 1
ATOM 689 O O . SER A 1 97 ? 3.756 4.550 -24.764 1.00 85.38 97 SER A O 1
ATOM 691 N N . ASP A 1 98 ? 4.149 4.784 -22.562 1.00 84.31 98 ASP A N 1
ATOM 692 C CA . ASP A 1 98 ? 4.722 6.128 -22.644 1.00 84.31 98 ASP A CA 1
ATOM 693 C C . ASP A 1 98 ? 6.008 6.138 -23.478 1.00 84.31 98 ASP A C 1
ATOM 695 O O . ASP A 1 98 ? 6.221 7.077 -24.235 1.00 84.31 98 ASP A O 1
ATOM 699 N N . ILE A 1 99 ? 6.808 5.064 -23.433 1.00 81.62 99 ILE A N 1
ATOM 700 C CA . ILE A 1 99 ? 7.994 4.906 -24.293 1.00 81.62 99 ILE A CA 1
ATOM 701 C C . ILE A 1 99 ? 7.608 4.947 -25.779 1.00 81.62 99 ILE A C 1
ATOM 703 O O . ILE A 1 99 ? 8.336 5.493 -26.602 1.00 81.62 99 ILE A O 1
ATOM 707 N N . ILE A 1 100 ? 6.465 4.353 -26.129 1.00 79.06 100 ILE A N 1
ATOM 708 C CA . ILE A 1 100 ? 6.018 4.218 -27.518 1.00 79.06 100 ILE A CA 1
ATOM 709 C C . ILE A 1 100 ? 5.293 5.484 -27.987 1.00 79.06 100 ILE A C 1
ATOM 711 O O . ILE A 1 100 ? 5.427 5.881 -29.145 1.00 79.06 100 ILE A O 1
ATOM 715 N N . THR A 1 101 ? 4.479 6.093 -27.121 1.00 81.25 101 THR A N 1
ATOM 716 C CA . THR A 1 101 ? 3.530 7.144 -27.514 1.00 81.25 101 THR A CA 1
ATOM 717 C C . THR A 1 101 ? 3.987 8.558 -27.174 1.00 81.25 101 THR A C 1
ATOM 719 O O . THR A 1 101 ? 3.486 9.500 -27.792 1.00 81.25 101 THR A O 1
ATOM 722 N N . ILE A 1 102 ? 4.914 8.732 -26.226 1.00 81.25 102 ILE A N 1
ATOM 723 C CA . ILE A 1 102 ? 5.364 10.043 -25.749 1.00 81.25 102 ILE A CA 1
ATOM 724 C C . ILE A 1 102 ? 6.850 10.223 -26.082 1.00 81.25 102 ILE A C 1
ATOM 726 O O . ILE A 1 102 ? 7.705 9.618 -25.440 1.00 81.25 102 ILE A O 1
ATOM 730 N N . PRO A 1 103 ? 7.189 11.099 -27.044 1.00 75.69 103 PRO A N 1
ATOM 731 C CA . PRO A 1 103 ? 8.579 11.385 -27.371 1.00 75.69 103 PRO A CA 1
ATOM 732 C C . PRO A 1 103 ? 9.340 11.973 -26.175 1.00 75.69 103 PRO A C 1
ATOM 734 O O . PRO A 1 103 ? 8.986 13.036 -25.661 1.00 75.69 103 PRO A O 1
ATOM 737 N N . GLY A 1 104 ? 10.404 11.290 -25.753 1.00 76.94 104 GLY A N 1
ATOM 738 C CA . GLY A 1 104 ? 11.333 11.755 -24.721 1.00 76.94 104 GLY A CA 1
AT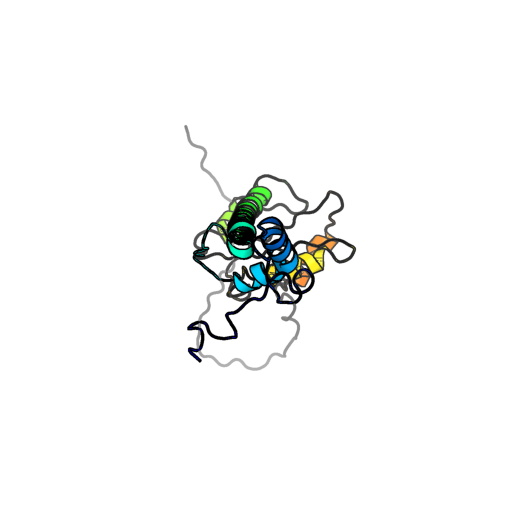OM 739 C C . GLY A 1 104 ? 12.633 12.341 -25.284 1.00 76.94 104 GLY A C 1
ATOM 740 O O . GLY A 1 104 ? 12.868 12.356 -26.491 1.00 76.94 104 GLY A O 1
ATOM 741 N N . LEU A 1 105 ? 13.525 12.782 -24.387 1.00 76.94 105 LEU A N 1
ATOM 742 C CA . LEU A 1 105 ? 14.899 13.185 -24.742 1.00 76.94 105 LEU A CA 1
ATOM 743 C C . LEU A 1 105 ? 15.688 12.044 -25.398 1.00 76.94 105 LEU A C 1
ATOM 745 O O . LEU A 1 105 ? 16.511 12.277 -26.281 1.00 76.94 105 LEU A O 1
ATOM 749 N N . VAL A 1 106 ? 15.436 10.817 -24.941 1.00 78.69 106 VAL A N 1
ATOM 750 C CA . VAL A 1 106 ? 15.951 9.576 -25.514 1.00 78.69 106 VAL A CA 1
ATOM 751 C C . VAL A 1 106 ? 14.736 8.708 -25.786 1.00 78.69 106 VAL A C 1
ATOM 753 O O . VAL A 1 106 ? 14.107 8.223 -24.850 1.00 78.69 106 VAL A O 1
ATOM 756 N N . ASN A 1 107 ? 14.371 8.580 -27.058 1.00 76.38 107 ASN A N 1
ATOM 757 C CA . ASN A 1 107 ? 13.208 7.803 -27.459 1.00 76.38 107 ASN A CA 1
ATOM 758 C C . ASN A 1 107 ? 13.618 6.381 -27.838 1.00 76.38 107 ASN A C 1
ATOM 760 O O . ASN A 1 107 ? 14.682 6.177 -28.423 1.00 76.38 107 ASN A O 1
ATOM 764 N N . VAL A 1 108 ? 12.747 5.425 -27.543 1.00 80.38 108 VAL A N 1
ATOM 765 C CA . VAL A 1 108 ? 12.873 4.026 -27.961 1.00 80.38 108 VAL A CA 1
ATOM 766 C C . VAL A 1 108 ? 11.647 3.705 -28.807 1.00 80.38 108 VAL A C 1
ATOM 768 O O . VAL A 1 108 ? 10.563 4.220 -28.538 1.00 80.38 108 VAL A O 1
ATOM 771 N N . ASP A 1 109 ? 11.805 2.914 -29.864 1.00 82.94 109 ASP A N 1
ATOM 772 C CA . ASP A 1 109 ? 10.681 2.561 -30.727 1.00 82.94 109 ASP A CA 1
ATOM 773 C C . ASP A 1 109 ? 10.009 1.238 -30.314 1.00 82.94 109 ASP A C 1
ATOM 775 O O . ASP A 1 109 ? 10.453 0.503 -29.426 1.00 82.94 109 ASP A O 1
ATOM 779 N N . PHE A 1 110 ? 8.883 0.926 -30.955 1.00 83.31 110 PHE A N 1
ATOM 780 C CA . PHE A 1 110 ? 8.146 -0.303 -30.668 1.00 83.31 110 PHE A CA 1
ATOM 781 C C . PHE A 1 110 ? 8.938 -1.573 -31.013 1.00 83.31 110 PHE A C 1
ATOM 783 O O . PHE A 1 110 ? 8.745 -2.602 -30.363 1.00 83.31 110 PHE A O 1
ATOM 790 N N . ALA A 1 111 ? 9.804 -1.537 -32.030 1.00 84.75 111 ALA A N 1
ATOM 791 C CA . ALA A 1 111 ? 10.577 -2.704 -32.437 1.00 84.75 111 ALA A CA 1
ATOM 792 C C . ALA A 1 111 ? 11.630 -3.055 -31.381 1.00 84.75 111 ALA A C 1
ATOM 794 O O . ALA A 1 111 ? 11.776 -4.235 -31.062 1.00 84.75 111 ALA A O 1
ATOM 795 N N . ASP A 1 112 ? 12.273 -2.049 -30.790 1.00 86.12 112 ASP A N 1
ATOM 796 C CA . ASP A 1 112 ? 13.228 -2.204 -29.693 1.00 86.12 112 ASP A CA 1
ATOM 797 C C . ASP A 1 112 ? 12.561 -2.795 -28.441 1.00 86.12 112 ASP A C 1
ATOM 799 O O . ASP A 1 112 ? 13.018 -3.807 -27.901 1.00 86.12 112 ASP A O 1
ATOM 803 N N . VAL A 1 113 ? 11.422 -2.231 -28.014 1.00 85.44 113 VAL A N 1
ATOM 804 C CA . VAL A 1 113 ? 10.651 -2.758 -26.871 1.00 85.44 113 VAL A CA 1
ATOM 805 C C . VAL A 1 113 ? 10.194 -4.190 -27.146 1.00 85.44 113 VAL A C 1
ATOM 807 O O . VAL A 1 113 ? 10.378 -5.085 -26.317 1.00 85.44 113 VAL A O 1
ATOM 810 N N . ARG A 1 114 ? 9.639 -4.442 -28.338 1.00 86.38 114 ARG A N 1
ATOM 811 C CA . ARG A 1 114 ? 9.202 -5.779 -28.750 1.00 86.38 114 ARG A CA 1
ATOM 812 C C . ARG A 1 114 ? 10.363 -6.765 -28.762 1.00 86.38 114 ARG A C 1
ATOM 814 O O . ARG A 1 114 ? 10.149 -7.910 -28.387 1.00 86.38 114 ARG A O 1
ATOM 821 N N . ALA A 1 115 ? 11.560 -6.365 -29.185 1.00 86.94 115 ALA A N 1
ATOM 822 C CA . ALA A 1 115 ? 12.722 -7.247 -29.228 1.00 86.94 115 ALA A CA 1
ATOM 823 C C . ALA A 1 115 ? 13.157 -7.696 -27.826 1.00 86.94 115 ALA A C 1
ATOM 825 O O . ALA A 1 115 ? 13.524 -8.855 -27.654 1.00 86.94 115 ALA A O 1
ATOM 826 N N . ILE A 1 116 ? 13.065 -6.809 -26.830 1.00 85.94 116 ILE A N 1
ATOM 827 C CA . ILE A 1 116 ? 13.377 -7.127 -25.429 1.00 85.94 116 ILE A CA 1
ATOM 828 C C . ILE A 1 116 ? 12.290 -8.012 -24.810 1.00 85.94 116 ILE A C 1
ATOM 830 O O . ILE A 1 116 ? 12.596 -8.956 -24.086 1.00 85.94 116 ILE A O 1
ATOM 834 N N . MET A 1 117 ? 11.019 -7.715 -25.088 1.00 83.69 117 MET A N 1
ATOM 835 C CA . MET A 1 117 ? 9.888 -8.410 -24.467 1.00 83.69 117 MET A CA 1
ATOM 836 C C . MET A 1 117 ? 9.522 -9.733 -25.159 1.00 83.69 117 MET A C 1
ATOM 838 O O . MET A 1 117 ? 8.917 -10.611 -24.539 1.00 83.69 117 MET A O 1
ATOM 842 N N . ALA A 1 118 ? 9.868 -9.908 -26.437 1.00 84.50 118 ALA A N 1
ATOM 843 C CA . ALA A 1 118 ? 9.556 -11.119 -27.188 1.00 84.50 118 ALA A CA 1
ATOM 844 C C . ALA A 1 118 ? 10.313 -12.323 -26.614 1.00 84.50 118 ALA A C 1
ATOM 846 O O . ALA A 1 118 ? 11.535 -12.402 -26.690 1.00 84.50 118 ALA A O 1
ATOM 847 N N . ASN A 1 119 ? 9.563 -13.301 -26.098 1.00 78.56 119 ASN A N 1
ATOM 848 C CA . ASN A 1 119 ? 10.083 -14.504 -25.438 1.00 78.56 119 ASN A CA 1
ATOM 849 C C . ASN A 1 119 ? 10.828 -14.243 -24.114 1.00 78.56 119 ASN A C 1
ATOM 851 O O . ASN A 1 119 ? 11.578 -15.108 -23.670 1.00 78.56 119 ASN A O 1
ATOM 855 N N . ALA A 1 120 ? 10.605 -13.095 -23.463 1.00 77.56 120 ALA A N 1
ATOM 856 C CA . ALA A 1 120 ? 11.220 -12.792 -22.167 1.00 77.56 120 ALA A CA 1
ATOM 857 C C . ALA A 1 120 ? 10.754 -13.733 -21.035 1.00 77.56 120 ALA A C 1
ATOM 859 O O . ALA A 1 120 ? 11.464 -13.918 -20.051 1.00 77.56 120 ALA A O 1
ATOM 860 N N . GLY A 1 121 ? 9.579 -14.357 -21.178 1.00 82.06 121 GLY A N 1
ATOM 861 C CA . GLY A 1 121 ? 8.982 -15.187 -20.132 1.00 82.06 121 GLY A CA 1
ATOM 862 C C . GLY A 1 121 ? 8.388 -14.328 -19.017 1.00 82.06 121 GLY A C 1
ATOM 863 O O . GLY A 1 121 ? 7.693 -13.351 -19.296 1.00 82.06 121 GLY A O 1
ATOM 864 N N . SER A 1 122 ? 8.634 -14.701 -17.762 1.00 82.00 122 SER A N 1
ATOM 865 C CA . SER A 1 122 ? 8.189 -13.919 -16.605 1.00 82.00 122 SER A CA 1
ATOM 866 C C . SER A 1 122 ? 8.963 -12.604 -16.507 1.00 82.00 122 SER A C 1
ATOM 868 O O . SER A 1 122 ? 10.191 -12.600 -16.511 1.00 82.00 122 SER A O 1
ATOM 870 N N . SER A 1 123 ? 8.243 -11.494 -16.366 1.00 83.06 123 SER A N 1
ATOM 871 C CA . SER A 1 123 ? 8.813 -10.164 -16.150 1.00 83.06 123 SER A CA 1
ATOM 872 C C . SER A 1 123 ? 8.566 -9.685 -14.725 1.00 83.06 123 SER A C 1
ATOM 874 O O . SER A 1 123 ? 7.532 -9.999 -14.138 1.00 83.06 123 SER A O 1
ATOM 876 N N . LEU A 1 124 ? 9.470 -8.855 -14.216 1.00 85.75 124 LEU A N 1
ATOM 877 C CA . LEU A 1 124 ? 9.289 -8.117 -12.970 1.00 85.75 124 LEU A CA 1
ATOM 878 C C . LEU A 1 124 ? 9.340 -6.618 -13.239 1.00 85.75 124 LEU A C 1
ATOM 880 O O . LEU A 1 124 ? 9.873 -6.178 -14.259 1.00 85.75 124 LEU A O 1
ATOM 884 N N . MET A 1 125 ? 8.788 -5.841 -12.315 1.00 88.25 125 MET A N 1
ATOM 885 C CA . MET A 1 125 ? 8.739 -4.392 -12.419 1.00 88.25 125 MET A CA 1
ATOM 886 C C . MET A 1 125 ? 9.250 -3.770 -11.132 1.00 88.25 125 MET A C 1
ATOM 888 O O . MET A 1 125 ? 8.767 -4.100 -10.063 1.00 88.25 125 MET A O 1
ATOM 892 N N . GLY A 1 126 ? 10.199 -2.846 -11.246 1.00 89.31 126 GLY A N 1
ATOM 893 C CA . GLY A 1 126 ? 10.652 -2.011 -10.142 1.00 89.31 126 GLY A CA 1
ATOM 894 C C . GLY A 1 126 ? 10.299 -0.561 -10.424 1.00 89.31 126 GLY A C 1
ATOM 895 O O . GLY A 1 126 ? 10.420 -0.105 -11.561 1.00 89.31 126 GLY A O 1
ATOM 896 N N . ILE A 1 127 ? 9.839 0.158 -9.404 1.00 90.56 127 ILE A N 1
ATOM 897 C CA . ILE A 1 127 ? 9.359 1.535 -9.548 1.00 90.56 127 ILE A CA 1
ATOM 898 C C . ILE A 1 127 ? 9.977 2.373 -8.450 1.00 90.56 127 ILE A C 1
ATOM 900 O O . ILE A 1 127 ? 9.975 1.985 -7.284 1.00 90.56 127 ILE A O 1
ATOM 904 N N . GLY A 1 128 ? 10.515 3.524 -8.832 1.00 92.06 128 GLY A N 1
ATOM 905 C CA . GLY A 1 128 ? 11.138 4.447 -7.905 1.00 92.06 128 GLY A CA 1
ATOM 906 C C . GLY A 1 128 ? 10.830 5.881 -8.286 1.00 92.06 128 GLY A C 1
ATOM 907 O O . GLY A 1 128 ? 10.963 6.286 -9.438 1.00 92.06 128 GLY A O 1
ATOM 908 N N . THR A 1 129 ? 10.418 6.655 -7.290 1.00 93.06 129 THR A N 1
ATOM 909 C CA . THR A 1 129 ? 10.157 8.089 -7.411 1.00 93.06 129 THR A CA 1
ATOM 910 C C . THR A 1 129 ? 11.032 8.835 -6.422 1.00 93.06 129 THR A C 1
ATOM 912 O O . THR A 1 129 ? 11.212 8.379 -5.292 1.00 93.06 129 THR A O 1
ATOM 915 N N . ALA A 1 130 ? 11.549 9.993 -6.817 1.00 95.88 130 ALA A N 1
ATOM 916 C CA . ALA A 1 130 ? 12.278 10.876 -5.919 1.00 95.88 130 ALA A CA 1
ATOM 917 C C . ALA A 1 130 ? 12.200 12.329 -6.399 1.00 95.88 130 ALA A C 1
ATOM 919 O O . ALA A 1 130 ? 11.853 12.615 -7.546 1.00 95.88 130 ALA A O 1
ATOM 920 N N . THR A 1 131 ? 12.530 13.252 -5.501 1.00 94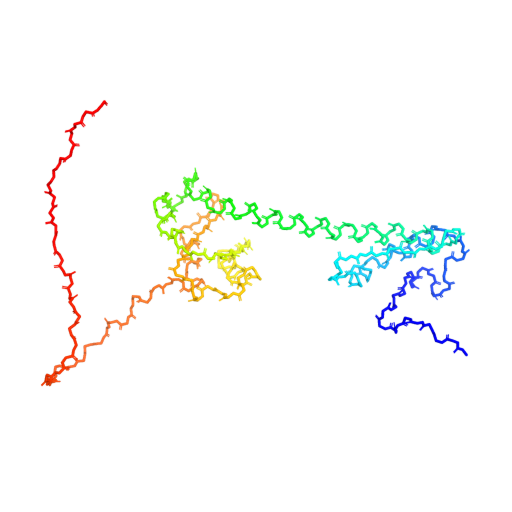.81 131 THR A N 1
ATOM 921 C CA . THR A 1 131 ? 12.545 14.698 -5.742 1.00 94.81 131 THR A CA 1
ATOM 922 C C . THR A 1 131 ? 13.822 15.313 -5.160 1.00 94.81 131 THR A C 1
ATOM 924 O O . THR A 1 131 ? 14.592 14.650 -4.468 1.00 94.81 131 THR A O 1
ATOM 927 N N . GLY A 1 132 ? 14.094 16.580 -5.477 1.00 93.62 132 GLY A N 1
ATOM 928 C CA . GLY A 1 132 ? 15.293 17.277 -5.004 1.00 93.62 132 GLY A CA 1
ATOM 929 C C . GLY A 1 132 ? 16.529 17.075 -5.887 1.00 93.62 132 GLY A C 1
ATOM 930 O O . GLY A 1 132 ? 16.439 16.640 -7.033 1.00 93.62 132 GLY A O 1
ATOM 931 N N . LYS A 1 133 ? 17.703 17.443 -5.358 1.00 92.38 133 LYS A N 1
ATOM 932 C CA . LYS A 1 133 ? 18.959 17.545 -6.133 1.00 92.38 133 LYS A CA 1
ATOM 933 C C . LYS A 1 133 ? 19.507 16.197 -6.610 1.00 92.38 133 LYS A C 1
ATOM 935 O O . LYS A 1 133 ? 20.204 16.149 -7.615 1.00 92.38 133 LYS A O 1
ATOM 940 N N . THR A 1 134 ? 19.210 15.122 -5.888 1.00 94.31 134 THR A N 1
ATOM 941 C CA . THR A 1 134 ? 19.661 13.754 -6.181 1.00 94.31 134 THR A CA 1
ATOM 942 C C . THR A 1 134 ? 18.538 12.879 -6.738 1.00 94.31 134 THR A C 1
ATOM 944 O O . THR A 1 134 ? 18.714 11.667 -6.845 1.00 94.31 134 THR A O 1
ATOM 947 N N . ARG A 1 135 ? 17.414 13.487 -7.166 1.00 95.38 135 ARG A N 1
ATOM 948 C CA . ARG A 1 135 ? 16.193 12.778 -7.585 1.00 95.38 135 ARG A CA 1
ATOM 949 C C . ARG A 1 135 ? 16.443 11.656 -8.587 1.00 95.38 135 ARG A C 1
ATOM 951 O O . ARG A 1 135 ? 15.875 10.587 -8.446 1.00 95.38 135 ARG A O 1
ATOM 958 N N . ALA A 1 136 ? 17.321 11.862 -9.566 1.00 93.88 136 ALA A N 1
ATOM 959 C CA . ALA A 1 136 ? 17.609 10.851 -10.575 1.00 93.88 136 ALA A CA 1
ATOM 960 C C . ALA A 1 136 ? 18.240 9.594 -9.955 1.00 93.88 136 ALA A C 1
ATOM 962 O O . ALA A 1 136 ? 17.755 8.480 -10.142 1.00 93.88 136 ALA A O 1
ATOM 963 N N . ARG A 1 137 ? 19.296 9.782 -9.156 1.00 94.31 137 ARG A N 1
ATOM 964 C CA . ARG A 1 137 ? 19.993 8.690 -8.469 1.00 94.31 137 ARG A CA 1
ATOM 965 C C . ARG A 1 137 ? 19.058 7.961 -7.510 1.00 94.31 137 ARG A C 1
ATOM 967 O O . ARG A 1 137 ? 19.023 6.736 -7.516 1.00 94.31 137 ARG A O 1
ATOM 974 N N . ASP A 1 138 ? 18.317 8.710 -6.705 1.00 95.31 138 ASP A N 1
ATOM 975 C CA . ASP A 1 138 ? 17.486 8.137 -5.649 1.00 95.31 138 ASP A CA 1
ATOM 976 C C . ASP A 1 138 ? 16.266 7.413 -6.236 1.00 95.31 138 ASP A C 1
ATOM 978 O O . ASP A 1 138 ? 15.940 6.318 -5.791 1.00 95.31 138 ASP A O 1
ATOM 982 N N . ALA A 1 139 ? 15.652 7.943 -7.302 1.00 95.38 139 ALA A N 1
ATOM 983 C CA . ALA A 1 139 ? 14.591 7.248 -8.033 1.00 95.38 139 ALA A CA 1
ATOM 984 C C . ALA A 1 139 ? 15.093 5.927 -8.634 1.00 95.38 139 ALA A C 1
ATOM 986 O O . ALA A 1 139 ? 14.433 4.900 -8.503 1.00 95.38 139 ALA A O 1
ATOM 987 N N . ALA A 1 140 ? 16.283 5.929 -9.240 1.00 92.69 140 ALA A N 1
ATOM 988 C CA . ALA A 1 140 ? 16.885 4.722 -9.796 1.00 92.69 140 ALA A CA 1
ATOM 989 C C . ALA A 1 140 ? 17.182 3.663 -8.718 1.00 92.69 140 ALA A C 1
ATOM 991 O O . ALA A 1 140 ? 16.871 2.489 -8.912 1.00 92.69 140 ALA A O 1
ATOM 992 N N . LEU A 1 141 ? 17.732 4.076 -7.570 1.00 91.75 141 LEU A N 1
ATOM 993 C CA . LEU A 1 141 ? 17.991 3.180 -6.438 1.00 91.75 141 LEU A CA 1
ATOM 994 C C . LEU A 1 141 ? 16.697 2.610 -5.844 1.00 91.75 141 LEU A C 1
ATOM 996 O O . LEU A 1 141 ? 16.610 1.405 -5.624 1.00 91.75 141 LEU A O 1
ATOM 1000 N N . ASN A 1 142 ? 15.673 3.445 -5.658 1.00 92.19 142 ASN A N 1
ATOM 1001 C CA . ASN A 1 142 ? 14.367 3.002 -5.170 1.00 92.19 142 ASN A CA 1
ATOM 1002 C C . ASN A 1 142 ? 13.718 1.986 -6.123 1.00 92.19 142 ASN A C 1
ATOM 1004 O O . ASN A 1 142 ? 13.096 1.032 -5.668 1.00 92.19 142 ASN A O 1
ATOM 1008 N N . ALA A 1 143 ? 13.898 2.154 -7.439 1.00 92.12 143 ALA A N 1
ATOM 1009 C CA . ALA A 1 143 ? 13.363 1.225 -8.428 1.00 92.12 143 ALA A CA 1
ATOM 1010 C C . ALA A 1 143 ? 14.021 -0.160 -8.345 1.00 92.12 143 ALA A C 1
ATOM 1012 O O . ALA A 1 143 ? 13.310 -1.161 -8.349 1.00 92.12 143 ALA A O 1
ATOM 1013 N N . ILE A 1 144 ? 15.354 -0.236 -8.227 1.00 90.62 144 ILE A N 1
ATOM 1014 C CA . ILE A 1 144 ? 16.076 -1.522 -8.145 1.00 90.62 144 ILE A CA 1
ATOM 1015 C C . ILE A 1 144 ? 15.936 -2.206 -6.779 1.00 90.62 144 ILE A C 1
ATOM 1017 O O . ILE A 1 144 ? 16.073 -3.421 -6.692 1.00 90.62 144 ILE A O 1
ATOM 1021 N N . GLN A 1 145 ? 15.675 -1.432 -5.723 1.00 89.50 145 GLN A N 1
ATOM 1022 C CA . GLN A 1 145 ? 15.419 -1.929 -4.367 1.00 89.50 145 GLN A CA 1
ATOM 1023 C C . GLN A 1 145 ? 13.926 -2.183 -4.112 1.00 89.50 145 GLN A C 1
ATOM 1025 O O . GLN A 1 145 ? 13.533 -2.461 -2.980 1.00 89.50 145 GLN A O 1
ATOM 1030 N N . SER A 1 146 ? 13.087 -2.064 -5.145 1.00 89.88 146 SER A N 1
ATOM 1031 C CA . SER A 1 146 ? 11.648 -2.242 -5.013 1.00 89.88 146 SER A CA 1
ATOM 1032 C C . SER A 1 146 ? 11.312 -3.667 -4.550 1.00 89.88 146 SER A C 1
ATOM 1034 O O . SER A 1 146 ? 11.828 -4.624 -5.132 1.00 89.88 146 SER A O 1
ATOM 1036 N N . PRO A 1 147 ? 10.385 -3.838 -3.585 1.00 86.81 147 PRO A N 1
ATOM 1037 C CA . PRO A 1 147 ? 9.883 -5.155 -3.182 1.00 86.81 147 PRO A CA 1
ATOM 1038 C C . PRO A 1 147 ? 9.226 -5.944 -4.320 1.00 86.81 147 PRO A C 1
ATOM 1040 O O . PRO A 1 147 ? 9.030 -7.142 -4.206 1.00 86.81 147 PRO A O 1
ATOM 1043 N N . LEU A 1 148 ? 8.884 -5.279 -5.425 1.00 86.88 148 LEU A N 1
ATOM 1044 C CA . LEU A 1 148 ? 8.307 -5.898 -6.617 1.00 86.88 148 LEU A CA 1
ATOM 1045 C C . LEU A 1 148 ? 9.348 -6.663 -7.468 1.00 86.88 148 LEU A C 1
ATOM 1047 O O . LEU A 1 148 ? 8.993 -7.301 -8.461 1.00 86.88 148 LEU A O 1
ATOM 1051 N N . LEU A 1 149 ? 10.635 -6.599 -7.100 1.00 85.69 149 LEU A N 1
ATOM 1052 C CA . LEU A 1 149 ? 11.750 -7.266 -7.773 1.00 85.69 149 LEU A CA 1
ATOM 1053 C C . LEU A 1 149 ? 12.284 -8.468 -6.966 1.00 85.69 149 LEU A C 1
ATOM 1055 O O . LEU A 1 149 ? 13.458 -8.495 -6.601 1.00 85.69 149 LEU A O 1
ATOM 1059 N N . ASP A 1 150 ? 11.455 -9.488 -6.726 1.00 76.94 150 ASP A N 1
ATOM 1060 C CA . ASP A 1 150 ? 11.776 -10.647 -5.862 1.00 76.94 150 ASP A CA 1
ATOM 1061 C C . ASP A 1 150 ? 13.106 -11.366 -6.174 1.00 76.94 150 ASP A C 1
ATOM 1063 O O . ASP A 1 150 ? 13.793 -11.831 -5.265 1.00 76.94 150 ASP A O 1
ATOM 1067 N N . ILE A 1 151 ? 13.492 -11.477 -7.453 1.00 73.44 151 ILE A N 1
ATOM 1068 C CA . ILE A 1 151 ? 14.752 -12.129 -7.878 1.00 73.44 151 ILE A CA 1
ATOM 1069 C C . ILE A 1 151 ? 15.863 -11.132 -8.244 1.00 73.44 151 ILE A C 1
ATOM 1071 O O . ILE A 1 151 ? 16.923 -11.542 -8.724 1.00 73.44 151 ILE A O 1
ATOM 1075 N N . GLY A 1 152 ? 15.626 -9.835 -8.027 1.00 75.75 152 GLY A N 1
ATOM 1076 C CA . GLY A 1 152 ? 16.517 -8.750 -8.427 1.00 75.75 152 GLY A CA 1
ATOM 1077 C C . GLY A 1 152 ? 16.674 -8.602 -9.946 1.00 75.75 152 GLY A C 1
ATOM 1078 O O . GLY A 1 152 ? 16.063 -9.309 -10.747 1.00 75.75 152 GLY A O 1
ATOM 1079 N N . ILE A 1 153 ? 17.522 -7.655 -10.354 1.00 80.44 153 ILE A N 1
ATOM 1080 C CA . ILE A 1 153 ? 17.781 -7.338 -11.772 1.00 80.44 153 ILE A CA 1
ATOM 1081 C C . ILE A 1 153 ? 18.968 -8.109 -12.370 1.00 80.44 153 ILE A C 1
ATOM 1083 O O . ILE A 1 153 ? 19.150 -8.114 -13.583 1.00 80.44 153 ILE A O 1
ATOM 1087 N N . GLU A 1 154 ? 19.779 -8.771 -11.539 1.00 79.94 154 GLU A N 1
ATOM 1088 C CA . GLU A 1 154 ? 21.055 -9.391 -11.941 1.00 79.94 154 GLU A CA 1
ATOM 1089 C C . GLU A 1 154 ? 20.883 -10.544 -12.938 1.00 79.94 154 GLU A C 1
ATOM 1091 O O . GLU A 1 154 ? 21.767 -10.812 -13.749 1.00 79.94 154 GLU A O 1
ATOM 1096 N N . ARG A 1 155 ? 19.739 -11.235 -12.882 1.00 76.50 155 ARG A N 1
ATOM 1097 C CA . ARG A 1 155 ? 19.408 -12.365 -13.763 1.00 76.50 155 ARG A CA 1
ATOM 1098 C C . ARG A 1 155 ? 18.551 -11.969 -14.964 1.00 76.50 155 ARG A C 1
ATOM 1100 O O . ARG A 1 155 ? 18.173 -12.844 -15.742 1.00 76.50 155 ARG A O 1
ATOM 1107 N N . ALA A 1 156 ? 18.213 -10.690 -15.113 1.00 80.25 156 ALA A N 1
ATOM 1108 C CA . ALA A 1 156 ? 17.354 -10.243 -16.197 1.00 80.25 156 ALA A CA 1
ATOM 1109 C C . ALA A 1 156 ? 18.090 -10.357 -17.543 1.00 80.25 156 ALA A C 1
ATOM 1111 O O . ALA A 1 156 ? 19.161 -9.784 -17.734 1.00 80.25 156 ALA A O 1
ATOM 1112 N N . THR A 1 157 ? 17.507 -11.086 -18.497 1.00 81.69 157 THR A N 1
ATOM 1113 C CA . THR A 1 157 ? 18.047 -11.219 -19.864 1.00 81.69 157 THR A CA 1
ATOM 1114 C C . THR A 1 157 ? 17.771 -9.991 -20.728 1.00 81.69 157 THR A C 1
ATOM 1116 O O . THR A 1 157 ? 18.403 -9.804 -21.764 1.00 81.69 157 THR A O 1
ATOM 1119 N N . GLY A 1 158 ? 16.820 -9.159 -20.309 1.00 84.56 158 GLY A N 1
ATOM 1120 C CA . GLY A 1 158 ? 16.427 -7.931 -20.976 1.00 84.56 158 GLY A CA 1
ATOM 1121 C C . GLY A 1 158 ? 15.749 -6.993 -19.987 1.00 84.56 158 GLY A C 1
ATOM 1122 O O . GLY A 1 158 ? 15.040 -7.441 -19.087 1.00 84.56 158 GLY A O 1
ATOM 1123 N N . ILE A 1 159 ? 16.005 -5.693 -20.129 1.00 85.94 159 ILE A N 1
ATOM 1124 C CA . ILE A 1 159 ? 15.494 -4.665 -19.222 1.00 85.94 159 ILE A CA 1
ATOM 1125 C C . ILE A 1 159 ? 14.943 -3.524 -20.058 1.00 85.94 159 ILE A C 1
ATOM 1127 O O . ILE A 1 159 ? 15.633 -2.981 -20.919 1.00 85.94 159 ILE A O 1
ATOM 1131 N N . VAL A 1 160 ? 13.698 -3.158 -19.773 1.00 87.12 160 VAL A N 1
ATOM 1132 C CA . VAL A 1 160 ? 13.077 -1.936 -20.280 1.00 87.12 160 VAL A CA 1
ATOM 1133 C C . VAL A 1 160 ? 13.140 -0.908 -19.159 1.00 87.12 160 VAL A C 1
ATOM 1135 O O . VAL A 1 160 ? 12.610 -1.140 -18.074 1.00 87.12 160 VAL A O 1
ATOM 1138 N N . TRP A 1 161 ? 13.818 0.212 -19.406 1.00 88.25 161 TRP A N 1
ATOM 1139 C CA . TRP A 1 161 ? 14.032 1.261 -18.412 1.00 88.25 161 TRP A CA 1
ATOM 1140 C C . TRP A 1 161 ? 13.362 2.557 -18.869 1.00 88.25 161 TRP A C 1
ATOM 1142 O O . TRP A 1 161 ? 13.848 3.214 -19.788 1.00 88.25 161 TRP A O 1
ATOM 1152 N N . ASN A 1 162 ? 12.243 2.916 -18.235 1.00 88.81 162 ASN A N 1
ATOM 1153 C CA . ASN A 1 162 ? 11.536 4.164 -18.511 1.00 88.81 162 ASN A CA 1
ATOM 1154 C C . ASN A 1 162 ? 11.911 5.234 -17.479 1.00 88.81 162 ASN A C 1
ATOM 1156 O O . ASN A 1 162 ? 11.839 4.983 -16.276 1.00 88.81 162 ASN A O 1
ATOM 1160 N N . ILE A 1 163 ? 12.265 6.435 -17.938 1.00 89.94 163 ILE A N 1
ATOM 1161 C CA . ILE A 1 163 ? 12.547 7.583 -17.069 1.00 89.94 163 ILE A CA 1
ATOM 1162 C C . ILE A 1 163 ? 11.578 8.692 -17.438 1.00 89.94 163 ILE A C 1
ATOM 1164 O O . ILE A 1 163 ? 11.616 9.224 -18.545 1.00 89.94 163 ILE A O 1
ATOM 1168 N N . THR A 1 164 ? 10.744 9.078 -16.480 1.00 88.81 164 THR A N 1
ATOM 1169 C CA . THR A 1 164 ? 9.789 10.173 -16.642 1.00 88.81 164 THR A CA 1
ATOM 1170 C C . THR A 1 164 ? 10.151 11.307 -15.693 1.00 88.81 164 THR A C 1
ATOM 1172 O O . THR A 1 164 ? 10.408 11.089 -14.510 1.00 88.81 164 THR A O 1
ATOM 1175 N N . GLY A 1 165 ? 10.167 12.532 -16.209 1.00 90.19 165 GLY A N 1
ATOM 1176 C CA . GLY A 1 165 ? 10.447 13.739 -15.440 1.00 90.19 165 GLY A CA 1
ATOM 1177 C C . GLY A 1 165 ? 9.742 14.949 -16.039 1.00 90.19 165 GLY A C 1
ATOM 1178 O O . GLY A 1 165 ? 9.110 14.853 -17.091 1.00 90.19 165 GLY A O 1
ATOM 1179 N N . GLY A 1 166 ? 9.827 16.084 -15.347 1.00 89.75 166 GLY A N 1
ATOM 1180 C CA . GLY A 1 166 ? 9.306 17.351 -15.854 1.00 89.75 166 GLY A CA 1
ATOM 1181 C C . GLY A 1 166 ? 10.112 17.882 -17.042 1.00 89.75 166 GLY A C 1
ATOM 1182 O O . GLY A 1 166 ? 11.100 17.289 -17.474 1.00 89.75 166 GLY A O 1
ATOM 1183 N N . SER A 1 167 ? 9.725 19.056 -17.546 1.00 87.62 167 SER A N 1
ATOM 1184 C CA . SER A 1 167 ? 10.454 19.760 -18.615 1.00 87.62 167 SER A CA 1
ATOM 1185 C C . SER A 1 167 ? 11.885 20.160 -18.230 1.00 87.62 167 SER A C 1
ATOM 1187 O O . SER A 1 167 ? 12.665 20.573 -19.080 1.00 87.62 167 SER A O 1
ATOM 1189 N N . ASP A 1 168 ? 12.209 20.086 -16.943 1.00 91.50 168 ASP A N 1
ATOM 1190 C CA . ASP A 1 168 ? 13.513 20.350 -16.350 1.00 91.50 168 ASP A CA 1
ATOM 1191 C C . ASP A 1 168 ? 14.411 19.101 -16.270 1.00 91.50 168 ASP A C 1
ATOM 1193 O O . ASP A 1 168 ? 15.535 19.204 -15.781 1.00 91.50 168 ASP A O 1
ATOM 1197 N N . LEU A 1 169 ? 13.940 17.928 -16.715 1.00 90.19 169 LEU A N 1
ATOM 1198 C CA . LEU A 1 169 ? 14.750 16.711 -16.760 1.00 90.19 169 LEU A CA 1
ATOM 1199 C C . LEU A 1 169 ? 15.914 16.882 -17.743 1.00 90.19 169 LEU A C 1
ATOM 1201 O O . LEU A 1 169 ? 15.720 17.234 -18.906 1.00 90.19 169 LEU A O 1
ATOM 1205 N N . THR A 1 170 ? 17.131 16.592 -17.289 1.00 91.25 170 THR A N 1
ATOM 1206 C CA . THR A 1 170 ? 18.343 16.748 -18.107 1.00 91.25 170 THR A CA 1
ATOM 1207 C C . THR A 1 170 ? 18.931 15.410 -18.560 1.00 91.25 170 THR A C 1
ATOM 1209 O O . THR A 1 170 ? 18.793 14.386 -17.894 1.00 91.25 170 THR A O 1
ATOM 1212 N N . LEU A 1 171 ? 19.694 15.415 -19.661 1.00 89.12 171 LEU A N 1
ATOM 1213 C CA . LEU A 1 171 ? 20.468 14.239 -20.093 1.00 89.12 171 LEU A CA 1
ATOM 1214 C C . LEU A 1 171 ? 21.491 13.778 -19.038 1.00 89.12 171 LEU A C 1
ATOM 1216 O O . LEU A 1 171 ? 21.818 12.595 -18.967 1.00 89.12 171 LEU A O 1
ATOM 1220 N N . PHE A 1 172 ? 21.991 14.696 -18.205 1.00 91.06 172 PHE A N 1
ATOM 1221 C CA . PHE A 1 172 ? 22.886 14.355 -17.100 1.00 91.06 172 PHE A CA 1
ATOM 1222 C C . PHE A 1 172 ? 22.172 13.509 -16.039 1.00 91.06 172 PHE A C 1
ATOM 1224 O O . PHE A 1 172 ? 22.711 12.496 -15.600 1.00 91.06 172 PHE A O 1
ATOM 1231 N N . GLU A 1 173 ? 20.938 13.870 -15.683 1.00 91.31 173 GLU A N 1
ATOM 1232 C CA . GLU A 1 173 ? 20.098 13.078 -14.780 1.00 91.31 173 GLU A CA 1
ATOM 1233 C C . GLU A 1 173 ? 19.781 11.694 -15.359 1.00 91.31 173 GLU A C 1
ATOM 1235 O O . GLU A 1 173 ? 19.927 10.698 -14.655 1.00 91.31 173 GLU A O 1
ATOM 1240 N N . VAL A 1 174 ? 19.456 11.612 -16.654 1.00 89.69 174 VAL A N 1
ATOM 1241 C CA . VAL A 1 174 ? 19.257 10.334 -17.368 1.00 89.69 174 VAL A CA 1
ATOM 1242 C C . VAL A 1 174 ? 20.520 9.459 -17.327 1.00 89.69 174 VAL A C 1
ATOM 1244 O O . VAL A 1 174 ? 20.455 8.254 -17.091 1.00 89.69 174 VAL A O 1
ATOM 1247 N N . SER A 1 175 ? 21.702 10.049 -17.506 1.00 89.25 175 SER A N 1
ATOM 1248 C CA . SER A 1 175 ? 22.971 9.316 -17.395 1.00 89.25 175 SER A CA 1
ATOM 1249 C C . SER A 1 175 ? 23.216 8.810 -15.968 1.00 89.25 175 SER A C 1
ATOM 1251 O O . SER A 1 175 ? 23.611 7.660 -15.769 1.00 89.25 175 SER A O 1
ATOM 1253 N N . ILE A 1 176 ? 22.912 9.634 -14.958 1.00 89.88 176 ILE A N 1
ATOM 1254 C CA . ILE A 1 176 ? 23.018 9.245 -13.548 1.00 89.88 176 ILE A CA 1
ATOM 1255 C C . ILE A 1 176 ? 22.139 8.037 -13.243 1.00 89.88 176 ILE A C 1
ATOM 1257 O O . ILE A 1 176 ? 22.616 7.135 -12.554 1.00 89.88 176 ILE A O 1
ATOM 1261 N N . THR A 1 177 ? 20.898 7.983 -13.742 1.00 87.50 177 THR A N 1
ATOM 1262 C CA . THR A 1 177 ? 20.026 6.832 -13.467 1.00 87.50 177 THR A CA 1
ATOM 1263 C C . THR A 1 177 ? 20.644 5.533 -13.976 1.00 87.50 177 THR A C 1
ATOM 1265 O O . THR A 1 177 ? 20.671 4.555 -13.241 1.00 87.50 177 THR A O 1
ATOM 1268 N N . LEU A 1 178 ? 21.226 5.536 -15.182 1.00 83.00 178 LEU A N 1
ATOM 1269 C CA . LEU A 1 178 ? 21.864 4.352 -15.777 1.00 83.00 178 LEU A CA 1
ATOM 1270 C C . LEU A 1 178 ? 23.142 3.925 -15.040 1.00 83.00 178 LEU A C 1
ATOM 1272 O O . LEU A 1 178 ? 23.471 2.742 -14.974 1.00 83.00 178 LEU A O 1
ATOM 1276 N N . ILE A 1 179 ? 23.887 4.890 -14.497 1.00 84.62 179 ILE A N 1
ATOM 1277 C CA . ILE A 1 179 ? 25.084 4.614 -13.695 1.00 84.62 179 ILE A CA 1
ATOM 1278 C C . ILE A 1 179 ? 24.690 4.046 -12.329 1.00 84.62 179 ILE A C 1
ATOM 1280 O O . ILE A 1 179 ? 25.309 3.091 -11.867 1.00 84.62 179 ILE A O 1
ATOM 1284 N N . ALA A 1 180 ? 23.670 4.621 -11.690 1.00 81.25 180 ALA A N 1
ATOM 1285 C CA . ALA A 1 180 ? 23.234 4.249 -10.346 1.00 81.25 180 ALA A CA 1
ATOM 1286 C C . ALA A 1 180 ? 22.678 2.821 -10.273 1.00 81.25 180 ALA A C 1
ATOM 1288 O O . ALA A 1 180 ? 22.860 2.152 -9.261 1.00 81.25 180 ALA A O 1
ATOM 1289 N N . THR A 1 181 ? 22.048 2.344 -11.345 1.00 78.94 181 THR A N 1
ATOM 1290 C CA . THR A 1 181 ? 21.559 0.962 -11.455 1.00 78.94 181 THR A CA 1
ATOM 1291 C C . THR A 1 181 ? 22.654 -0.051 -11.769 1.00 78.94 181 THR A C 1
ATOM 1293 O O . THR A 1 181 ? 22.405 -1.251 -11.709 1.00 78.94 181 THR A O 1
ATOM 1296 N N . GLY A 1 182 ? 23.856 0.405 -12.136 1.00 72.00 182 GLY A N 1
ATOM 1297 C CA . GLY A 1 182 ? 24.944 -0.472 -12.558 1.00 72.00 182 GLY A CA 1
ATOM 1298 C C . GLY A 1 182 ? 24.818 -0.989 -13.996 1.00 72.00 182 GLY A C 1
ATOM 1299 O O . GLY A 1 182 ? 25.564 -1.888 -14.368 1.00 72.00 182 GLY A O 1
ATOM 1300 N N . PHE A 1 183 ? 23.950 -0.411 -14.842 1.00 66.62 183 PHE A N 1
ATOM 1301 C CA . PHE A 1 183 ? 23.796 -0.829 -16.251 1.00 66.62 183 PHE A CA 1
ATOM 1302 C C . PHE A 1 183 ? 24.958 -0.442 -17.169 1.00 66.62 183 PHE A C 1
ATOM 1304 O O . PHE A 1 183 ? 24.906 -0.706 -18.373 1.00 66.62 183 PHE A O 1
ATOM 1311 N N . LYS A 1 184 ? 26.036 0.149 -16.642 1.00 48.59 184 LYS A N 1
ATOM 1312 C CA . LYS A 1 184 ? 27.263 0.303 -17.421 1.00 48.59 184 LYS A CA 1
ATOM 1313 C C . LYS A 1 184 ? 27.836 -1.078 -17.732 1.00 48.59 184 LYS A C 1
ATOM 1315 O O . LYS A 1 184 ? 28.543 -1.676 -16.925 1.00 48.59 184 LYS A O 1
ATOM 1320 N N . ARG A 1 185 ? 27.545 -1.543 -18.951 1.00 47.12 185 ARG A N 1
ATOM 1321 C CA . ARG A 1 185 ? 28.309 -2.566 -19.663 1.00 47.12 185 ARG A CA 1
ATOM 1322 C C . ARG A 1 185 ? 29.791 -2.280 -19.417 1.00 47.12 185 ARG A C 1
ATOM 1324 O O . ARG A 1 185 ? 30.248 -1.165 -19.669 1.00 47.12 185 ARG A O 1
ATOM 1331 N N . GLN A 1 186 ? 30.508 -3.265 -18.881 1.00 38.03 186 GLN A N 1
ATOM 1332 C CA . GLN A 1 186 ? 31.964 -3.243 -18.819 1.00 38.03 186 GLN A CA 1
ATOM 1333 C C . GLN A 1 186 ? 32.505 -3.194 -20.255 1.00 38.03 186 GLN A C 1
ATOM 1335 O O . GLN A 1 186 ? 32.776 -4.224 -20.859 1.00 38.03 186 GLN A O 1
ATOM 1340 N N . GLU A 1 187 ? 32.645 -2.003 -20.819 1.00 44.69 187 GLU A N 1
ATOM 1341 C CA . GLU A 1 187 ? 33.566 -1.744 -21.922 1.00 44.69 187 GLU A CA 1
ATOM 1342 C C . GLU A 1 187 ? 34.688 -0.872 -21.370 1.00 44.69 187 GLU A C 1
ATOM 1344 O O . GLU A 1 187 ? 34.714 0.327 -21.595 1.00 44.69 187 GLU A O 1
ATOM 1349 N N . GLU A 1 188 ? 35.554 -1.480 -20.553 1.00 40.78 188 GLU A N 1
ATOM 1350 C CA . GLU A 1 188 ? 36.922 -1.022 -20.263 1.00 40.78 188 GLU A CA 1
ATOM 1351 C C . GLU A 1 188 ? 37.621 -2.065 -19.372 1.00 40.78 188 GLU A C 1
ATOM 1353 O O . GLU A 1 188 ? 37.860 -1.870 -18.184 1.00 40.78 188 GLU A O 1
ATOM 1358 N N . ASN A 1 189 ? 37.911 -3.243 -19.934 1.00 36.22 189 ASN A N 1
ATOM 1359 C CA . ASN A 1 189 ? 38.949 -4.119 -19.375 1.00 36.22 189 ASN A CA 1
ATOM 1360 C C . ASN A 1 189 ? 39.658 -4.988 -20.431 1.00 36.22 189 ASN A C 1
ATOM 1362 O O . ASN A 1 189 ? 40.194 -6.045 -20.115 1.00 36.22 189 ASN A O 1
ATOM 1366 N N . GLU A 1 190 ? 39.743 -4.515 -21.678 1.00 42.12 190 GLU A N 1
ATOM 1367 C CA . GLU A 1 190 ? 40.747 -4.989 -22.641 1.00 42.12 190 GLU A CA 1
ATOM 1368 C C . GLU A 1 190 ? 41.761 -3.872 -22.890 1.00 42.12 190 GLU A C 1
ATOM 1370 O O . GLU A 1 190 ? 41.738 -3.153 -23.883 1.00 42.12 190 GLU A O 1
ATOM 1375 N N . GLY A 1 191 ? 42.646 -3.693 -21.914 1.00 43.75 191 GLY A N 1
ATOM 1376 C CA . GLY A 1 191 ? 43.690 -2.677 -21.938 1.00 43.75 191 GLY A CA 1
ATOM 1377 C C . GLY A 1 191 ? 44.926 -3.119 -21.168 1.00 43.75 191 GLY A C 1
ATOM 1378 O O . GLY A 1 191 ? 45.409 -2.390 -20.308 1.00 43.75 191 GLY A O 1
ATOM 1379 N N . ARG A 1 192 ? 45.442 -4.324 -21.436 1.00 34.62 192 ARG A N 1
ATOM 1380 C CA . ARG A 1 192 ? 46.821 -4.689 -21.074 1.00 34.62 192 ARG A CA 1
ATOM 1381 C C . ARG A 1 192 ? 47.490 -5.394 -22.255 1.00 34.62 192 ARG A C 1
ATOM 1383 O O . ARG A 1 192 ? 47.012 -6.455 -22.646 1.00 34.62 192 ARG A O 1
ATOM 1390 N N . PRO A 1 193 ? 48.594 -4.868 -22.814 1.00 37.69 193 PRO A N 1
ATOM 1391 C CA . PRO A 1 193 ? 49.388 -5.630 -23.758 1.00 37.69 193 PRO A CA 1
ATOM 1392 C C . PRO A 1 193 ? 50.209 -6.637 -22.948 1.00 37.69 193 PRO A C 1
ATOM 1394 O O . PRO A 1 193 ? 51.154 -6.264 -22.254 1.00 37.69 193 PRO A O 1
ATOM 1397 N N . LEU A 1 194 ? 49.828 -7.913 -22.992 1.00 38.00 194 LEU A N 1
ATOM 1398 C CA . LEU A 1 194 ? 50.680 -8.994 -22.507 1.00 38.00 194 LEU A CA 1
ATOM 1399 C C . LEU A 1 194 ? 51.401 -9.627 -23.695 1.00 38.00 194 LEU A C 1
ATOM 1401 O O . LEU A 1 194 ? 50.834 -9.867 -24.757 1.00 38.00 194 LEU A O 1
ATOM 1405 N N . GLN A 1 195 ? 52.703 -9.768 -23.493 1.00 36.09 195 GLN A N 1
ATOM 1406 C CA . GLN A 1 195 ? 53.741 -10.018 -24.477 1.00 36.09 195 GLN A CA 1
ATOM 1407 C C . GLN A 1 195 ? 53.541 -11.331 -25.236 1.00 36.09 195 GLN A C 1
ATOM 1409 O O . GLN A 1 195 ? 53.128 -12.347 -24.682 1.00 36.09 195 GLN A O 1
ATOM 1414 N N . ALA A 1 196 ? 53.915 -11.300 -26.512 1.00 37.69 196 ALA A N 1
ATOM 1415 C CA . ALA A 1 196 ? 54.038 -12.473 -27.352 1.00 37.69 196 ALA A CA 1
ATOM 1416 C C . ALA A 1 196 ? 55.029 -13.477 -26.743 1.00 37.69 196 ALA A C 1
ATOM 1418 O O . ALA A 1 196 ? 56.221 -13.193 -26.665 1.00 37.69 196 ALA A O 1
ATOM 1419 N N . SER A 1 197 ? 54.557 -14.668 -26.378 1.00 34.81 197 SER A N 1
ATOM 1420 C CA . SER A 1 197 ? 55.344 -15.899 -26.486 1.00 34.81 197 SER A CA 1
ATOM 1421 C C . SER A 1 197 ? 54.447 -17.136 -26.355 1.00 34.81 197 SER A C 1
ATOM 1423 O O . SER A 1 197 ? 53.630 -17.226 -25.449 1.00 34.81 197 SER A O 1
ATOM 1425 N N . GLN A 1 198 ? 54.673 -18.078 -27.277 1.00 34.53 198 GLN A N 1
ATOM 1426 C CA . GLN A 1 198 ? 54.319 -19.505 -27.232 1.00 34.53 198 GLN A CA 1
ATOM 1427 C C . GLN A 1 198 ? 52.885 -19.912 -27.627 1.00 34.53 198 GLN A C 1
ATOM 1429 O O . GLN A 1 198 ? 51.961 -19.988 -26.828 1.00 34.53 198 GLN A O 1
ATOM 1434 N N . LEU A 1 199 ? 52.762 -20.284 -28.908 1.00 31.94 199 LEU A N 1
ATOM 1435 C CA . LEU A 1 199 ? 51.734 -21.181 -29.440 1.00 31.94 199 LEU A CA 1
ATOM 1436 C C . LEU A 1 199 ? 52.093 -22.645 -29.129 1.00 31.94 199 LEU A C 1
ATOM 1438 O O . LEU A 1 199 ? 53.234 -23.063 -29.328 1.00 31.94 199 LEU A O 1
ATOM 1442 N N . SER A 1 200 ? 51.100 -23.445 -28.740 1.00 29.86 200 SER A N 1
ATOM 1443 C CA . SER A 1 200 ? 51.058 -24.902 -28.942 1.00 29.86 200 SER A CA 1
ATOM 1444 C C . SER A 1 200 ? 49.596 -25.336 -29.168 1.00 29.86 200 SER A C 1
ATOM 1446 O O . SER A 1 200 ? 48.702 -24.685 -28.625 1.00 29.86 200 SER A O 1
ATOM 1448 N N . PRO A 1 201 ? 49.320 -26.352 -30.011 1.00 35.91 201 PRO A N 1
ATOM 1449 C CA . PRO A 1 201 ? 48.016 -26.539 -30.647 1.00 35.91 201 PRO A CA 1
ATOM 1450 C C . PRO A 1 201 ? 47.141 -27.566 -29.917 1.00 35.91 201 PRO A C 1
ATOM 1452 O O . PRO A 1 201 ? 47.615 -28.641 -29.556 1.00 35.91 201 PRO A O 1
ATOM 1455 N N . GLY A 1 202 ? 45.853 -27.255 -29.758 1.00 30.41 202 GLY A N 1
ATOM 1456 C CA . GLY A 1 202 ? 44.849 -28.182 -29.232 1.00 30.41 202 GLY A CA 1
ATOM 1457 C C . GLY A 1 202 ? 43.491 -27.511 -29.023 1.00 30.41 202 GLY A C 1
ATOM 1458 O O . GLY A 1 202 ? 43.251 -26.949 -27.964 1.00 30.41 202 GLY A O 1
ATOM 1459 N N . ASP A 1 203 ? 42.676 -27.526 -30.081 1.00 26.97 203 ASP A N 1
ATOM 1460 C CA . ASP A 1 203 ? 41.207 -27.453 -30.178 1.00 26.97 203 ASP A CA 1
ATOM 1461 C C . ASP A 1 203 ? 40.402 -26.668 -29.124 1.00 26.97 203 ASP A C 1
ATOM 1463 O O . ASP A 1 203 ? 40.277 -27.109 -27.992 1.00 26.97 203 ASP A O 1
ATOM 1467 N N . VAL A 1 204 ? 39.718 -25.587 -29.542 1.00 28.84 204 VAL A N 1
ATOM 1468 C CA . VAL A 1 204 ? 38.264 -25.601 -29.837 1.00 28.84 204 VAL A CA 1
ATOM 1469 C C . VAL A 1 204 ? 37.943 -24.460 -30.815 1.00 28.84 204 VAL A C 1
ATOM 1471 O O . VAL A 1 204 ? 38.238 -23.290 -30.582 1.00 28.84 204 VAL A O 1
ATOM 1474 N N . THR A 1 205 ? 37.324 -24.810 -31.936 1.00 31.36 205 THR A N 1
ATOM 1475 C CA . THR A 1 205 ? 36.818 -23.904 -32.967 1.00 31.36 205 THR A CA 1
ATOM 1476 C C . THR A 1 205 ? 35.679 -23.030 -32.425 1.00 31.36 205 THR A C 1
ATOM 1478 O O . THR A 1 205 ? 34.584 -23.532 -32.195 1.00 31.36 205 THR A O 1
ATOM 1481 N N . PHE A 1 206 ? 35.884 -21.715 -32.300 1.00 28.19 206 PHE A N 1
ATOM 1482 C CA . PHE A 1 206 ? 34.780 -20.748 -32.301 1.00 28.19 206 PHE A CA 1
ATOM 1483 C C . PHE A 1 206 ? 34.923 -19.823 -33.506 1.00 28.19 206 PHE A C 1
ATOM 1485 O O . PHE A 1 206 ? 35.809 -18.972 -33.587 1.00 28.19 206 PHE A O 1
ATOM 1492 N N . GLY A 1 207 ? 34.056 -20.074 -34.488 1.00 26.19 207 GLY A N 1
ATOM 1493 C CA . GLY A 1 207 ? 33.968 -19.344 -35.739 1.00 26.19 207 GLY A CA 1
ATOM 1494 C C . GLY A 1 207 ? 33.632 -17.880 -35.497 1.00 26.19 207 GLY A C 1
ATOM 1495 O O . GLY A 1 207 ? 32.526 -17.523 -35.099 1.00 26.19 207 GLY A O 1
ATOM 1496 N N . ILE A 1 208 ? 34.608 -17.033 -35.795 1.00 26.75 208 ILE A N 1
ATOM 1497 C CA . ILE A 1 208 ? 34.447 -15.602 -36.002 1.00 26.75 208 ILE A CA 1
ATOM 1498 C C . ILE A 1 208 ? 33.577 -15.422 -37.249 1.00 26.75 208 ILE A C 1
ATOM 1500 O O . ILE A 1 208 ? 34.061 -15.616 -38.362 1.00 26.75 208 ILE A O 1
ATOM 1504 N N . ASN A 1 209 ? 32.321 -15.001 -37.093 1.00 25.70 209 ASN A N 1
ATOM 1505 C CA . ASN A 1 209 ? 31.566 -14.470 -38.226 1.00 25.70 209 ASN A CA 1
ATOM 1506 C C . ASN A 1 209 ? 31.818 -12.963 -38.340 1.00 25.70 209 ASN A C 1
ATOM 1508 O O . ASN A 1 209 ? 31.110 -12.127 -37.780 1.00 25.70 209 ASN A O 1
ATOM 1512 N N . ARG A 1 210 ? 32.881 -12.619 -39.078 1.00 28.33 210 ARG A N 1
ATOM 1513 C CA . ARG A 1 210 ? 33.084 -11.286 -39.649 1.00 28.33 210 ARG A CA 1
ATOM 1514 C C . ARG A 1 210 ? 32.505 -11.249 -41.070 1.00 28.33 210 ARG A C 1
ATOM 1516 O O . ARG A 1 210 ? 33.115 -11.808 -41.971 1.00 28.33 210 ARG A O 1
ATOM 1523 N N . ARG A 1 211 ? 31.478 -10.395 -41.234 1.00 30.38 211 ARG A N 1
ATOM 152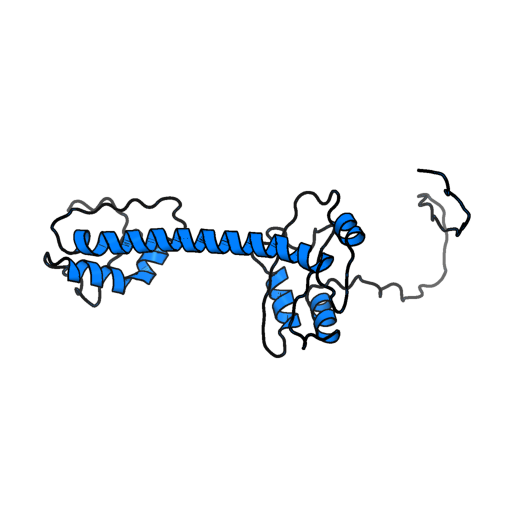4 C CA . ARG A 1 211 ? 31.137 -9.580 -42.436 1.00 30.38 211 ARG A CA 1
ATOM 1525 C C . ARG A 1 211 ? 30.552 -10.355 -43.649 1.00 30.38 211 ARG A C 1
ATOM 1527 O O . ARG A 1 211 ? 30.720 -11.563 -43.684 1.00 30.38 211 ARG A O 1
ATOM 1534 N N . PRO A 1 212 ? 29.892 -9.714 -44.654 1.00 34.53 212 PRO A N 1
ATOM 1535 C CA . PRO A 1 212 ? 29.969 -8.294 -45.028 1.00 34.53 212 PRO A CA 1
ATOM 1536 C C . PRO A 1 212 ? 28.664 -7.600 -45.479 1.00 34.53 212 PRO A C 1
ATOM 1538 O O . PRO A 1 212 ? 27.610 -8.192 -45.685 1.00 34.53 212 PRO A O 1
ATOM 1541 N N . SER A 1 213 ? 28.799 -6.293 -45.691 1.00 32.69 213 SER A N 1
ATOM 1542 C CA . SER A 1 213 ? 27.907 -5.430 -46.455 1.00 32.69 213 SER A CA 1
ATOM 1543 C C . SER A 1 213 ? 27.516 -6.062 -47.800 1.00 32.69 213 SER A C 1
ATOM 1545 O O . SER A 1 213 ? 28.381 -6.276 -48.648 1.00 32.69 213 SER A O 1
ATOM 1547 N N . PHE A 1 214 ? 26.220 -6.274 -48.041 1.00 26.56 214 PHE A N 1
ATOM 1548 C CA . PHE A 1 214 ? 25.677 -6.381 -49.397 1.00 26.56 214 PHE A CA 1
ATOM 1549 C C . PHE A 1 214 ? 24.313 -5.692 -49.478 1.00 26.56 214 PHE A C 1
ATOM 1551 O O . PHE A 1 214 ? 23.266 -6.226 -49.129 1.00 26.56 214 PHE A O 1
ATOM 1558 N N . TYR A 1 215 ? 24.358 -4.453 -49.950 1.00 32.03 215 TYR A N 1
ATOM 1559 C CA . TYR A 1 215 ? 23.207 -3.662 -50.348 1.00 32.03 215 TYR A CA 1
ATOM 1560 C C . TYR A 1 215 ? 22.859 -4.047 -51.796 1.00 32.03 215 TYR A C 1
ATOM 1562 O O . TYR A 1 215 ? 23.553 -3.614 -52.717 1.00 32.03 215 TYR A O 1
ATOM 1570 N N . ARG A 1 216 ? 21.813 -4.857 -52.042 1.00 27.92 216 ARG A N 1
ATOM 1571 C CA . ARG A 1 216 ? 21.083 -4.825 -53.331 1.00 27.92 216 ARG A CA 1
ATOM 1572 C C . ARG A 1 216 ? 19.710 -5.524 -53.327 1.00 27.92 216 ARG A C 1
ATOM 1574 O O . ARG A 1 216 ? 19.611 -6.726 -53.504 1.00 27.92 216 ARG A O 1
ATOM 1581 N N . ARG A 1 217 ? 18.695 -4.651 -53.368 1.00 29.42 217 ARG A N 1
ATOM 1582 C CA . ARG A 1 217 ? 17.528 -4.600 -54.278 1.00 29.42 217 ARG A CA 1
ATOM 1583 C C . ARG A 1 217 ? 16.342 -5.579 -54.153 1.00 29.42 217 ARG A C 1
ATOM 1585 O O . ARG A 1 217 ? 16.475 -6.769 -54.382 1.00 29.42 217 ARG A O 1
ATOM 1592 N N . ARG A 1 218 ? 15.179 -4.899 -54.181 1.00 27.58 218 ARG A N 1
ATOM 1593 C CA . ARG A 1 218 ? 13.863 -5.218 -54.778 1.00 27.58 218 ARG A CA 1
ATOM 1594 C C . ARG A 1 218 ? 12.920 -6.106 -53.965 1.00 27.58 218 ARG A C 1
ATOM 1596 O O . ARG A 1 218 ? 13.098 -7.308 -53.950 1.00 27.58 218 ARG A O 1
ATOM 1603 N N . PHE A 1 219 ? 11.821 -5.501 -53.505 1.00 28.42 219 PHE A N 1
ATOM 1604 C CA . PHE A 1 219 ? 10.498 -5.786 -54.071 1.00 28.42 219 PHE A CA 1
ATOM 1605 C C . PHE A 1 219 ? 9.718 -4.473 -54.234 1.00 28.42 219 PHE A C 1
ATOM 1607 O O . PHE A 1 219 ? 9.409 -3.777 -53.275 1.00 28.42 219 PHE A O 1
ATOM 1614 N N . CYS A 1 220 ? 9.497 -4.113 -55.495 1.00 32.75 220 CYS A N 1
ATOM 1615 C CA . CYS A 1 220 ? 8.378 -3.303 -55.953 1.00 32.75 220 CYS A CA 1
ATOM 1616 C C . CYS A 1 220 ? 7.501 -4.325 -56.686 1.00 32.75 220 CYS A C 1
ATOM 1618 O O . CYS A 1 220 ? 8.051 -5.106 -57.470 1.00 32.75 220 CYS A O 1
ATOM 1620 N N . GLY A 1 221 ? 6.215 -4.388 -56.358 1.00 31.94 221 GLY A N 1
ATOM 1621 C CA . GLY A 1 221 ? 5.295 -5.377 -56.909 1.00 31.94 221 GLY A CA 1
ATOM 1622 C C . GLY A 1 221 ? 4.016 -5.475 -56.087 1.00 31.94 221 GLY A C 1
ATOM 1623 O O . GLY A 1 221 ? 3.938 -6.286 -55.174 1.00 31.94 221 GLY A O 1
ATOM 1624 N N . ASP A 1 222 ? 3.082 -4.603 -56.455 1.00 35.28 222 ASP A N 1
ATOM 1625 C CA . ASP A 1 222 ? 1.643 -4.834 -56.587 1.00 35.28 222 ASP A CA 1
ATOM 1626 C C . ASP A 1 222 ? 0.827 -5.279 -55.367 1.00 35.28 222 ASP A C 1
ATOM 1628 O O . ASP A 1 222 ? 0.774 -6.452 -54.999 1.00 35.28 222 ASP A O 1
ATOM 1632 N N . SER A 1 223 ? 0.055 -4.326 -54.839 1.00 35.59 223 SER A N 1
ATOM 1633 C CA . SER A 1 223 ? -1.418 -4.377 -54.766 1.00 35.59 223 SER A CA 1
ATOM 1634 C C . SER A 1 223 ? -1.956 -2.956 -54.633 1.00 35.59 223 SER A C 1
ATOM 1636 O O . SER A 1 223 ? -1.446 -2.239 -53.743 1.00 35.59 223 SER A O 1
#

Foldseek 3Di:
DDDDPDDPVLDDDFQCVNCVPVDDQQAQVSLQVRLVRCLVVLLVSCPPPPDDDQDADPRGHNRPNNSVSSVVSNVVVVVVVVVVVVVVVVCVVCQVVCLDPPDDPDHDHPVRVCVQPPVQPDDFWFFAADDDDCGLLRRLVNRQVGPRQVPGDPPRPGDRDGDDDPPPDDVVSVVNSCVSNVVPDPPPDPPDDDDDDDDDDDDDDDDDPDDDDDDDDDDDDDD

pLDDT: mean 78.54, std 22.12, range [25.7, 97.56]